Protein AF-K1U5C6-F1 (afdb_monomer_lite)

Sequence (201 aa):
TALATSLEIGANHPQITYYFLVAMAALWISEGIFALRGKRMRDFALRTAALAGAGILAVGSNFAPLWYTAQHTKETIRGGSELAATASPSESARGGLDLDYATAWSYGRTETFNLLIPDFMGRQSATTFPADGETAAVLNDYGLRGAAQQLPTYWGTQPYTGGPTYLGAAAIFLAVLGLILLPGRSKWWIAAVCVLMILLS

Secondary structure (DSSP, 8-state):
-HHHHHHHHHTT-HHHHHHHHHHHHHHHHHHHHHHHHTT-HHHHHHHHHHHHHHHHHHHHHTHHHHHHHHHHHTTSTTTT-TTGGGS-TT-TTSSSS-HHHHTTTSPPTTGGGGGTSTTTT-S-TT-B--TTSHHHHHHHHTT-TTGGGGSBS--SSSS--SS-----HHHHHHHHHHHHHS-HHHHHHHHHHHHHHHHH-

Radius of gyration: 23.18 Å; chains: 1; bounding box: 48×48×67 Å

Organism: NCBI:txid408170

pLDDT: mean 81.21, std 11.72, range [40.97, 92.88]

Foldseek 3Di:
DLVVLLVVVVVVDVVVVVLVVVLVVLVLVLVVVVCVVVVVVVVSVVVVVVVVVSNVNSCVSVVVVVVVCVVCCCCDLQVQHPVVQPPDPPDPDDGGHDPCRVCLAPFDPQLLCCQADFQSQHFWQQDFADQPDPVNVVCVVVVNRPVRNVGGRGRTRHPTGNTRDHNYNVNVVVLVVCLVPDPPSPNPSSVVSVVVVSVRD

Structure (mmCIF, N/CA/C/O backbone):
data_AF-K1U5C6-F1
#
_entry.id   AF-K1U5C6-F1
#
loop_
_atom_site.group_PDB
_atom_site.id
_atom_site.type_symbol
_atom_site.label_atom_id
_atom_site.label_alt_id
_atom_site.label_comp_id
_atom_site.label_asym_id
_atom_site.label_entity_id
_atom_site.label_seq_id
_atom_site.pdbx_PDB_ins_code
_atom_site.Cartn_x
_atom_site.Cartn_y
_atom_site.Cartn_z
_atom_site.occupancy
_atom_site.B_iso_or_equiv
_atom_site.auth_seq_id
_atom_site.auth_comp_id
_atom_site.auth_asym_id
_atom_site.auth_atom_id
_atom_site.pdbx_PDB_model_num
ATOM 1 N N . THR A 1 1 ? -0.003 -4.309 19.144 1.00 70.00 1 THR A N 1
ATOM 2 C CA . THR A 1 1 ? -0.336 -2.989 18.572 1.00 70.00 1 THR A CA 1
ATOM 3 C C . THR A 1 1 ? 0.774 -1.986 18.801 1.00 70.00 1 THR A C 1
ATOM 5 O O . THR A 1 1 ? 1.422 -1.668 17.826 1.00 70.00 1 THR A O 1
ATOM 8 N N . ALA A 1 2 ? 1.097 -1.586 20.040 1.00 68.62 2 ALA A N 1
ATOM 9 C CA . ALA A 1 2 ? 2.119 -0.556 20.299 1.00 68.62 2 ALA A CA 1
ATOM 10 C C . ALA A 1 2 ? 3.490 -0.830 19.644 1.00 68.62 2 ALA A C 1
ATOM 12 O O . ALA A 1 2 ? 4.012 0.041 18.963 1.00 68.62 2 ALA A O 1
ATOM 13 N N . LEU A 1 3 ? 4.040 -2.046 19.775 1.00 74.12 3 LEU A N 1
ATOM 14 C CA . LEU A 1 3 ? 5.309 -2.414 19.128 1.00 74.12 3 LEU A CA 1
ATOM 15 C C . LEU A 1 3 ? 5.229 -2.338 17.594 1.00 74.12 3 LEU A C 1
ATOM 17 O O . LEU A 1 3 ? 6.089 -1.739 16.968 1.00 74.12 3 LEU A O 1
ATOM 21 N N . ALA A 1 4 ? 4.184 -2.913 16.993 1.00 81.50 4 ALA A N 1
ATOM 22 C CA . ALA A 1 4 ? 4.012 -2.917 15.539 1.00 81.50 4 ALA A CA 1
ATOM 23 C C . ALA A 1 4 ? 3.830 -1.495 14.982 1.00 81.50 4 ALA A C 1
ATOM 25 O O . ALA A 1 4 ? 4.511 -1.126 14.037 1.00 81.50 4 ALA A O 1
ATOM 26 N N . THR A 1 5 ? 2.987 -0.679 15.623 1.00 77.38 5 THR A N 1
ATOM 27 C CA . THR A 1 5 ? 2.799 0.735 15.272 1.00 77.38 5 THR A CA 1
ATOM 28 C C . THR A 1 5 ? 4.089 1.532 15.470 1.00 77.38 5 THR A C 1
ATOM 30 O O . THR A 1 5 ? 4.404 2.399 14.668 1.00 77.38 5 THR A O 1
ATOM 33 N N . SER A 1 6 ? 4.872 1.227 16.507 1.00 72.44 6 SER A N 1
ATOM 34 C CA . SER A 1 6 ? 6.160 1.882 16.751 1.00 72.44 6 SER A CA 1
ATOM 35 C C . SER A 1 6 ? 7.177 1.558 15.653 1.00 72.44 6 SER A C 1
ATOM 37 O O . SER A 1 6 ? 7.848 2.465 15.171 1.00 72.44 6 SER A O 1
ATOM 39 N N . LEU A 1 7 ? 7.245 0.299 15.209 1.00 80.94 7 LEU A N 1
ATOM 40 C CA . LEU A 1 7 ? 8.103 -0.125 14.100 1.00 80.94 7 LEU A CA 1
ATOM 41 C C . LEU A 1 7 ? 7.660 0.475 12.760 1.00 80.94 7 LEU A C 1
ATOM 43 O O . LEU A 1 7 ? 8.500 0.899 11.975 1.00 80.94 7 LEU A O 1
ATOM 47 N N . GLU A 1 8 ? 6.354 0.542 12.509 1.00 82.00 8 GLU A N 1
ATOM 48 C CA . GLU A 1 8 ? 5.794 1.148 11.298 1.00 82.00 8 GLU A CA 1
ATOM 49 C C . GLU A 1 8 ? 6.101 2.648 11.218 1.00 82.00 8 GLU A C 1
ATOM 51 O O . GLU A 1 8 ? 6.584 3.130 10.196 1.00 82.00 8 GLU A O 1
ATOM 56 N N . ILE A 1 9 ? 5.883 3.379 12.317 1.00 77.00 9 ILE A N 1
ATOM 57 C CA . ILE A 1 9 ? 6.240 4.798 12.412 1.00 77.00 9 ILE A CA 1
ATOM 58 C C . ILE A 1 9 ? 7.759 4.969 12.269 1.00 77.00 9 ILE A C 1
ATOM 60 O O . ILE A 1 9 ? 8.214 5.863 11.558 1.00 77.00 9 ILE A O 1
ATOM 64 N N . GLY A 1 10 ? 8.546 4.096 12.903 1.00 71.56 10 GLY A N 1
ATOM 65 C CA . GLY A 1 10 ? 10.007 4.110 12.831 1.00 71.56 10 GLY A CA 1
ATOM 66 C C . GLY A 1 10 ? 10.560 3.847 11.427 1.00 71.56 10 GLY A C 1
ATOM 67 O O . GLY A 1 10 ? 11.607 4.389 11.082 1.00 71.56 10 GLY A O 1
ATOM 68 N N . ALA A 1 11 ? 9.845 3.089 10.588 1.00 78.19 11 ALA A N 1
ATOM 69 C CA . ALA A 1 11 ? 10.196 2.889 9.179 1.00 78.19 11 ALA A CA 1
ATOM 70 C C . ALA A 1 11 ? 10.070 4.175 8.339 1.00 78.19 11 ALA A C 1
ATOM 72 O O . ALA A 1 11 ? 10.593 4.231 7.228 1.00 78.19 11 ALA A O 1
ATOM 73 N N . ASN A 1 12 ? 9.399 5.204 8.875 1.00 77.94 12 ASN A N 1
ATOM 74 C CA . ASN A 1 12 ? 9.319 6.560 8.339 1.00 77.94 12 ASN A CA 1
ATOM 75 C C . ASN A 1 12 ? 8.955 6.610 6.844 1.00 77.94 12 ASN A C 1
ATOM 77 O O . ASN A 1 12 ? 9.578 7.315 6.049 1.00 77.94 12 ASN A O 1
ATOM 81 N N . HIS A 1 13 ? 7.929 5.840 6.465 1.00 80.19 13 HIS A N 1
ATOM 82 C CA . HIS A 1 13 ? 7.414 5.771 5.099 1.00 80.19 13 HIS A CA 1
ATOM 83 C C . HIS A 1 13 ? 5.955 6.269 5.042 1.00 80.19 13 HIS A C 1
ATOM 85 O O . HIS A 1 13 ? 5.024 5.458 5.025 1.00 80.19 13 HIS A O 1
ATOM 91 N N . PRO A 1 14 ? 5.715 7.597 4.974 1.00 76.31 14 PRO A N 1
ATOM 92 C CA . PRO A 1 14 ? 4.387 8.192 5.168 1.00 76.31 14 PRO A CA 1
ATOM 93 C C . PRO A 1 14 ? 3.297 7.655 4.236 1.00 76.31 14 PRO A C 1
ATOM 95 O O . PRO A 1 14 ? 2.147 7.539 4.644 1.00 76.31 14 PRO A O 1
ATOM 98 N N . GLN A 1 15 ? 3.655 7.293 2.999 1.00 73.38 15 GLN A N 1
ATOM 99 C CA . GLN A 1 15 ? 2.722 6.692 2.039 1.00 73.38 15 GLN A CA 1
ATOM 100 C C . GLN A 1 15 ? 2.216 5.316 2.500 1.00 73.38 15 GLN A C 1
ATOM 102 O O . GLN A 1 15 ? 1.023 5.045 2.413 1.00 73.38 15 GLN A O 1
ATOM 107 N N . ILE A 1 16 ? 3.091 4.462 3.043 1.00 81.12 16 ILE A N 1
ATOM 108 C CA . ILE A 1 16 ? 2.698 3.128 3.526 1.00 81.12 16 ILE A CA 1
ATOM 109 C C . ILE A 1 16 ? 1.816 3.282 4.765 1.00 81.12 16 ILE A C 1
ATOM 111 O O . ILE A 1 16 ? 0.755 2.665 4.842 1.00 81.12 16 ILE A O 1
ATOM 115 N N . THR A 1 17 ? 2.202 4.171 5.685 1.00 84.44 17 THR A N 1
ATOM 116 C CA . THR A 1 17 ? 1.399 4.491 6.870 1.00 84.44 17 THR A CA 1
ATOM 117 C C . THR A 1 17 ? 0.028 5.052 6.496 1.00 84.44 17 THR A C 1
ATOM 119 O O . THR A 1 17 ? -0.974 4.679 7.098 1.00 84.44 17 THR A O 1
ATOM 122 N N . TYR A 1 18 ? -0.063 5.897 5.466 1.00 83.12 18 TYR A N 1
ATOM 123 C CA . TYR A 1 18 ? -1.342 6.398 4.962 1.00 83.12 18 TYR A CA 1
ATOM 124 C C . TYR A 1 18 ? -2.267 5.257 4.508 1.00 83.12 18 TYR A C 1
ATOM 126 O O . TYR A 1 18 ? -3.400 5.162 4.986 1.00 83.12 18 TYR A O 1
ATOM 134 N N . TYR A 1 19 ? -1.790 4.349 3.651 1.00 83.88 19 TYR A N 1
ATOM 135 C CA . TYR A 1 19 ? -2.597 3.213 3.188 1.00 83.88 19 TYR A CA 1
ATOM 136 C C . TYR A 1 19 ? -2.962 2.251 4.322 1.00 83.88 19 TYR A C 1
ATOM 138 O O . TYR A 1 19 ? -4.089 1.750 4.379 1.00 83.88 19 TYR A O 1
ATOM 146 N N . PHE A 1 20 ? -2.051 2.044 5.273 1.00 85.12 20 PHE A N 1
ATOM 147 C CA . PHE A 1 20 ? -2.333 1.272 6.476 1.00 85.12 20 PHE A CA 1
ATOM 148 C C . PHE A 1 20 ? -3.460 1.900 7.308 1.00 85.12 20 PHE A C 1
ATOM 150 O O . PHE A 1 20 ? -4.392 1.196 7.700 1.00 85.12 20 PHE A O 1
ATOM 157 N N . LEU A 1 21 ? -3.449 3.222 7.511 1.00 86.81 21 LEU A N 1
ATOM 158 C CA . LEU A 1 21 ? -4.519 3.936 8.214 1.00 86.81 21 LEU A CA 1
ATOM 159 C C . LEU A 1 21 ? -5.863 3.841 7.482 1.00 86.81 21 LEU A C 1
ATOM 161 O O . LEU A 1 21 ? -6.895 3.676 8.133 1.00 86.81 21 LEU A O 1
ATOM 165 N N . VAL A 1 22 ? -5.872 3.882 6.147 1.00 86.94 22 VAL A N 1
ATOM 166 C CA . VAL A 1 22 ? -7.089 3.660 5.346 1.00 86.94 22 VAL A CA 1
ATOM 167 C C . VAL A 1 22 ? -7.631 2.240 5.562 1.00 86.94 22 VAL A C 1
ATOM 169 O O . VAL A 1 22 ? -8.827 2.064 5.814 1.00 86.94 22 VAL A O 1
ATOM 172 N N . ALA A 1 23 ? -6.767 1.220 5.545 1.00 86.31 23 ALA A N 1
ATOM 173 C CA . ALA A 1 23 ? -7.163 -0.159 5.838 1.00 86.31 23 ALA A CA 1
ATOM 174 C C . ALA A 1 23 ? -7.678 -0.320 7.284 1.00 86.31 23 ALA A C 1
ATOM 176 O O . ALA A 1 23 ? -8.707 -0.962 7.517 1.00 86.31 23 ALA A O 1
ATOM 177 N N . MET A 1 24 ? -7.012 0.309 8.257 1.00 87.56 24 MET A N 1
ATOM 178 C CA . MET A 1 24 ? -7.456 0.350 9.652 1.00 87.56 24 MET A CA 1
ATOM 179 C C . MET A 1 24 ? -8.815 1.031 9.805 1.00 87.56 24 MET A C 1
ATOM 181 O O . MET A 1 24 ? -9.650 0.547 10.568 1.00 87.56 24 MET A O 1
ATOM 185 N N . ALA A 1 25 ? -9.059 2.131 9.089 1.00 89.06 25 ALA A N 1
ATOM 186 C CA . ALA A 1 25 ? -10.328 2.846 9.125 1.00 89.06 25 ALA A CA 1
ATOM 187 C C . ALA A 1 25 ? -11.471 1.963 8.614 1.00 89.06 25 ALA A C 1
ATOM 189 O O . ALA A 1 25 ? -12.520 1.887 9.251 1.00 89.06 25 ALA A O 1
ATOM 190 N N . ALA A 1 26 ? -11.258 1.227 7.522 1.00 87.69 26 ALA A N 1
ATOM 191 C CA . ALA A 1 26 ? -12.247 0.283 7.013 1.00 87.69 26 ALA A CA 1
ATOM 192 C C . ALA A 1 26 ? -12.550 -0.851 8.012 1.00 87.69 26 ALA A C 1
ATOM 194 O O . ALA A 1 26 ? -13.718 -1.197 8.218 1.00 87.69 26 ALA A O 1
ATOM 195 N N . LEU A 1 27 ? -11.526 -1.385 8.689 1.00 87.75 27 LEU A N 1
ATOM 196 C CA . LEU A 1 27 ? -11.704 -2.356 9.774 1.00 87.75 27 LEU A CA 1
ATOM 197 C C . LEU A 1 27 ? -12.488 -1.750 10.945 1.00 87.75 27 LEU A C 1
ATOM 199 O O . LEU A 1 27 ? -13.423 -2.372 11.450 1.00 87.75 27 LEU A O 1
ATOM 203 N N . TRP A 1 28 ? -12.142 -0.531 11.362 1.00 90.62 28 TRP A N 1
ATOM 204 C CA . TRP A 1 28 ? -12.801 0.168 12.463 1.00 90.62 28 TRP A CA 1
ATOM 205 C C . TRP A 1 28 ? -14.276 0.455 12.160 1.00 90.62 28 TRP A C 1
ATOM 207 O O . TRP A 1 28 ? -15.133 0.181 13.000 1.00 90.62 28 TRP A O 1
ATOM 217 N N . ILE A 1 29 ? -14.590 0.918 10.945 1.00 90.88 29 ILE A N 1
ATOM 218 C CA . ILE A 1 29 ? -15.966 1.117 10.467 1.00 90.88 29 ILE A CA 1
ATOM 219 C C . ILE A 1 29 ? -16.723 -0.213 10.473 1.00 90.88 29 ILE A C 1
ATOM 221 O O . ILE A 1 29 ? -17.846 -0.276 10.974 1.00 90.88 29 ILE A O 1
ATOM 225 N N . SER A 1 30 ? -16.112 -1.286 9.959 1.00 88.56 30 SER A N 1
ATOM 226 C CA . SER A 1 30 ? -16.722 -2.618 9.950 1.00 88.56 30 SER A CA 1
ATOM 227 C C . SER A 1 30 ? -17.086 -3.077 11.365 1.00 88.56 30 SER A C 1
ATOM 229 O O . SER A 1 30 ? -18.251 -3.376 11.644 1.00 88.56 30 SER A O 1
ATOM 231 N N . GLU A 1 31 ? -16.124 -3.056 12.292 1.00 88.81 31 GLU A N 1
ATOM 232 C CA . GLU A 1 31 ? -16.353 -3.423 13.694 1.00 88.81 31 GLU A CA 1
ATOM 233 C C . GLU A 1 31 ? -17.373 -2.501 14.375 1.00 88.81 31 GLU A C 1
ATOM 235 O O . GLU A 1 31 ? -18.198 -2.984 15.151 1.00 88.81 31 GLU A O 1
ATOM 240 N N . GLY A 1 32 ? -17.389 -1.208 14.040 1.00 89.69 32 GLY A N 1
ATOM 241 C CA . GLY A 1 32 ? -18.375 -0.245 14.529 1.00 89.69 32 GLY A CA 1
ATOM 242 C C . GLY A 1 32 ? -19.800 -0.594 14.097 1.00 89.69 32 GLY A C 1
ATOM 243 O O . GLY A 1 32 ? -20.701 -0.674 14.935 1.00 89.69 32 GLY A O 1
ATOM 244 N N . ILE A 1 33 ? -20.012 -0.901 12.812 1.00 88.50 33 ILE A N 1
ATOM 245 C CA . ILE A 1 33 ? -21.315 -1.343 12.286 1.00 88.50 33 ILE A CA 1
ATOM 246 C C . ILE A 1 33 ? -21.783 -2.614 13.013 1.00 88.50 33 ILE A C 1
ATOM 248 O O . ILE A 1 33 ? -22.956 -2.729 13.388 1.00 88.50 33 ILE A O 1
ATOM 252 N N . PHE A 1 34 ? -20.882 -3.569 13.261 1.00 86.94 34 PHE A N 1
ATOM 253 C CA . PHE A 1 34 ? -21.223 -4.800 13.979 1.00 86.94 34 PHE A CA 1
ATOM 254 C C . PHE A 1 34 ? -21.474 -4.583 15.473 1.00 86.94 34 PHE A C 1
ATOM 256 O O . PHE A 1 34 ? -22.365 -5.223 16.037 1.00 86.94 34 PHE A O 1
ATOM 263 N N . ALA A 1 35 ? -20.730 -3.692 16.125 1.00 90.12 35 ALA A N 1
ATOM 264 C CA . ALA A 1 35 ? -20.939 -3.339 17.524 1.00 90.12 35 ALA A CA 1
ATOM 265 C C . ALA A 1 35 ? -22.298 -2.660 17.734 1.00 90.12 35 ALA A C 1
ATOM 267 O O . ALA A 1 35 ? -22.999 -2.999 18.693 1.00 90.12 35 ALA A O 1
ATOM 268 N N . LEU A 1 36 ? -22.699 -1.788 16.801 1.00 90.12 36 LEU A N 1
ATOM 269 C CA . LEU A 1 36 ? -24.013 -1.145 16.784 1.00 90.12 36 LEU A CA 1
ATOM 270 C C . LEU A 1 36 ? -25.132 -2.180 16.638 1.00 90.12 36 LEU A C 1
ATOM 272 O O . LEU A 1 36 ? -26.033 -2.237 17.475 1.00 90.12 36 LEU A O 1
ATOM 276 N N . ARG A 1 37 ? -25.048 -3.059 15.630 1.00 88.38 37 ARG A N 1
ATOM 277 C CA . ARG A 1 37 ? -26.060 -4.110 15.399 1.00 88.38 37 ARG A CA 1
ATOM 278 C C . ARG A 1 37 ? -26.144 -5.116 16.548 1.00 88.38 37 ARG A C 1
ATOM 280 O O . ARG A 1 37 ? -27.230 -5.572 16.887 1.00 88.38 37 ARG A O 1
ATOM 287 N N . GLY A 1 38 ? -25.007 -5.452 17.152 1.00 89.06 38 GLY A N 1
ATOM 288 C CA . GLY A 1 38 ? -24.917 -6.403 18.259 1.00 89.06 38 GLY A CA 1
ATOM 289 C C . GLY A 1 38 ? -25.141 -5.801 19.646 1.00 89.06 38 GLY A C 1
ATOM 290 O O . GLY A 1 38 ? -25.002 -6.529 20.622 1.00 89.06 38 GLY A O 1
ATOM 291 N N . LYS A 1 39 ? -25.432 -4.496 19.758 1.00 88.69 39 LYS A N 1
ATOM 292 C CA . LYS A 1 39 ? -25.565 -3.766 21.036 1.00 88.69 39 LYS A CA 1
ATOM 293 C C . LYS A 1 39 ? -24.342 -3.896 21.966 1.00 88.69 39 LYS A C 1
ATOM 295 O O . LYS A 1 39 ? -24.467 -3.797 23.182 1.00 88.69 39 LYS A O 1
ATOM 300 N N . ARG A 1 40 ? -23.138 -4.073 21.407 1.00 90.62 40 ARG A N 1
ATOM 301 C CA . ARG A 1 40 ? -21.862 -4.221 22.146 1.00 90.62 40 ARG A CA 1
ATOM 302 C C . ARG A 1 40 ? -21.013 -2.945 22.119 1.00 90.62 40 ARG A C 1
ATOM 304 O O . ARG A 1 40 ? -19.787 -2.998 22.056 1.00 90.62 40 ARG A O 1
ATOM 311 N N . MET A 1 41 ? -21.660 -1.779 22.162 1.00 90.50 41 MET A N 1
ATOM 312 C CA . MET A 1 41 ? -20.982 -0.483 22.014 1.00 90.50 41 MET A CA 1
ATOM 313 C C . MET A 1 41 ? -19.983 -0.181 23.129 1.00 90.50 41 MET A C 1
ATOM 315 O O . MET A 1 41 ? -18.951 0.434 22.869 1.00 90.50 41 MET A O 1
ATOM 319 N N . ARG A 1 42 ? -20.245 -0.658 24.350 1.00 88.75 42 ARG A N 1
ATOM 320 C CA . ARG A 1 42 ? -19.316 -0.501 25.474 1.00 88.75 42 ARG A CA 1
ATOM 321 C C . ARG A 1 42 ? -17.998 -1.234 25.223 1.00 88.75 42 ARG A C 1
ATOM 323 O O . ARG A 1 42 ? -16.937 -0.636 25.363 1.00 88.75 42 ARG A O 1
ATOM 330 N N . ASP A 1 43 ? -18.064 -2.494 24.800 1.00 89.50 43 ASP A N 1
ATOM 331 C CA . ASP A 1 43 ? -16.870 -3.289 24.492 1.00 89.50 43 ASP A CA 1
ATOM 332 C C . ASP A 1 43 ? -16.088 -2.693 23.320 1.00 89.50 43 ASP A C 1
ATOM 334 O O . ASP A 1 43 ? -14.860 -2.646 23.350 1.00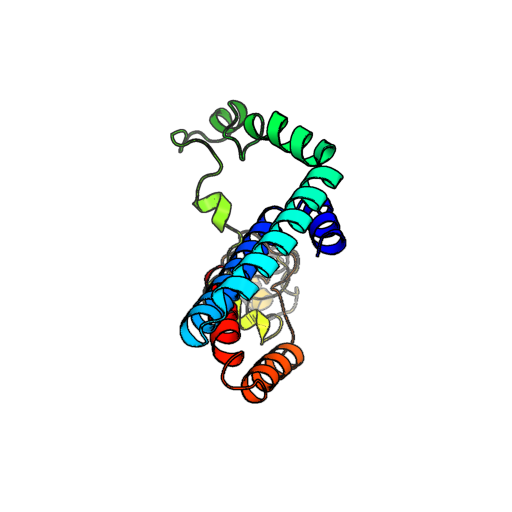 89.50 43 ASP A O 1
ATOM 338 N N . PHE A 1 44 ? -16.793 -2.206 22.296 1.00 92.06 44 PHE A N 1
ATOM 339 C CA . PHE A 1 44 ? -16.176 -1.526 21.159 1.00 92.06 44 PHE A CA 1
ATOM 340 C C . PHE A 1 44 ? -15.449 -0.242 21.576 1.00 92.06 44 PHE A C 1
ATOM 342 O O . PHE A 1 44 ? -14.302 -0.036 21.177 1.00 92.06 44 PHE A O 1
ATOM 349 N N . ALA A 1 45 ? -16.072 0.586 22.419 1.00 92.25 45 ALA A N 1
ATOM 350 C CA . ALA A 1 45 ? -15.463 1.810 22.928 1.00 92.25 45 ALA A CA 1
ATOM 351 C C . ALA A 1 45 ? -14.213 1.516 23.771 1.00 92.25 45 ALA A C 1
ATOM 353 O O . ALA A 1 45 ? -13.174 2.132 23.550 1.00 92.25 45 ALA A O 1
ATOM 354 N N . LEU A 1 46 ? -14.274 0.529 24.674 1.00 92.44 46 LEU A N 1
ATOM 355 C CA . LEU A 1 46 ? -13.129 0.133 25.502 1.00 92.44 46 LEU A CA 1
ATOM 356 C C . LEU A 1 46 ? -11.959 -0.392 24.658 1.00 92.44 46 LEU A C 1
ATOM 358 O O . LEU A 1 46 ? -10.815 0.001 24.877 1.00 92.44 46 LEU A O 1
ATOM 362 N N . ARG A 1 47 ? -12.235 -1.243 23.661 1.00 91.25 47 ARG A N 1
ATOM 363 C CA . ARG A 1 47 ? -11.205 -1.762 22.744 1.00 91.25 47 ARG A CA 1
ATOM 364 C C . ARG A 1 47 ? -10.599 -0.655 21.887 1.00 91.25 47 ARG A C 1
ATOM 366 O O . ARG A 1 47 ? -9.383 -0.609 21.736 1.00 91.25 47 ARG A O 1
ATOM 373 N N . THR A 1 48 ? -11.431 0.247 21.366 1.00 92.88 48 THR A N 1
ATOM 374 C CA . THR A 1 48 ? -10.973 1.407 20.588 1.00 92.88 48 THR A CA 1
ATOM 375 C C . THR A 1 48 ? -10.091 2.314 21.443 1.00 92.88 48 THR A C 1
ATOM 377 O O . THR A 1 48 ? -9.007 2.683 21.005 1.00 92.88 48 THR A O 1
ATOM 380 N N . ALA A 1 49 ? -10.496 2.609 22.681 1.00 92.06 49 ALA A N 1
ATOM 381 C CA . ALA A 1 49 ? -9.713 3.422 23.609 1.00 92.06 49 ALA A CA 1
ATOM 382 C C . ALA A 1 49 ? -8.366 2.768 23.960 1.00 92.06 49 ALA A C 1
ATOM 384 O O . ALA A 1 49 ? -7.338 3.441 23.952 1.00 92.06 49 ALA A O 1
ATOM 385 N N . ALA A 1 50 ? -8.344 1.453 24.201 1.00 91.75 50 ALA A N 1
ATOM 386 C CA . ALA A 1 50 ? -7.107 0.719 24.461 1.00 91.75 50 ALA A CA 1
ATOM 387 C C . ALA A 1 50 ? -6.146 0.749 23.257 1.00 91.75 50 ALA A C 1
ATOM 389 O O . ALA A 1 50 ? -4.946 0.968 23.424 1.00 91.75 50 ALA A O 1
ATOM 390 N N . LEU A 1 51 ? -6.665 0.570 22.036 1.00 90.31 51 LEU A N 1
ATOM 391 C CA . LEU A 1 51 ? -5.870 0.660 20.807 1.00 90.31 51 LEU A CA 1
ATOM 392 C C . LEU A 1 51 ? -5.367 2.086 20.552 1.00 90.31 51 LEU A C 1
ATOM 394 O O . LEU A 1 51 ? -4.204 2.254 20.192 1.00 90.31 51 LEU A O 1
ATOM 398 N N . ALA A 1 52 ? -6.200 3.101 20.789 1.00 90.12 52 ALA A N 1
ATOM 399 C CA . ALA A 1 52 ? -5.810 4.504 20.684 1.00 90.12 52 ALA A CA 1
ATOM 400 C C . ALA A 1 52 ? -4.699 4.852 21.687 1.00 90.12 52 ALA A C 1
ATOM 402 O O . ALA A 1 52 ? -3.699 5.455 21.307 1.00 90.12 52 ALA A O 1
ATOM 403 N N . GLY A 1 53 ? -4.814 4.392 22.938 1.00 90.88 53 GLY A N 1
ATOM 404 C CA . GLY A 1 53 ? -3.763 4.540 23.946 1.00 90.88 53 GLY A CA 1
ATOM 405 C C . GLY A 1 53 ? -2.447 3.883 23.520 1.00 90.88 53 GLY A C 1
ATOM 406 O O . GLY A 1 53 ? -1.388 4.498 23.617 1.00 90.88 53 GLY A O 1
ATOM 407 N N . ALA A 1 54 ? -2.504 2.668 22.964 1.00 88.12 54 ALA A N 1
ATOM 408 C CA . ALA A 1 54 ? -1.329 1.995 22.410 1.00 88.12 54 ALA A CA 1
ATOM 409 C C . ALA A 1 54 ? -0.706 2.759 21.225 1.00 88.12 54 ALA A C 1
ATOM 411 O O . ALA A 1 54 ? 0.518 2.794 21.102 1.00 88.12 54 ALA A O 1
ATOM 412 N N . GLY A 1 55 ? -1.531 3.379 20.376 1.00 85.88 55 GLY A N 1
ATOM 413 C CA . GLY A 1 55 ? -1.081 4.236 19.278 1.00 85.88 55 GLY A CA 1
ATOM 414 C C . GLY A 1 55 ? -0.371 5.497 19.772 1.00 85.88 55 GLY A C 1
ATOM 415 O O . GLY A 1 55 ? 0.710 5.813 19.288 1.00 85.88 55 GLY A O 1
ATOM 416 N N . ILE A 1 56 ? -0.911 6.166 20.795 1.00 87.88 56 ILE A N 1
ATOM 417 C CA . ILE A 1 56 ? -0.278 7.343 21.415 1.00 87.88 56 ILE A CA 1
ATOM 418 C C . ILE A 1 56 ? 1.092 6.981 21.997 1.00 87.88 56 ILE A C 1
ATOM 420 O O . ILE A 1 56 ? 2.064 7.699 21.770 1.00 87.88 56 ILE A O 1
ATOM 424 N N . LEU A 1 57 ? 1.200 5.847 22.696 1.00 86.75 57 LEU A N 1
ATOM 425 C CA . LEU A 1 57 ? 2.484 5.369 23.219 1.00 86.75 57 LEU A CA 1
ATOM 426 C C . LEU A 1 57 ? 3.495 5.077 22.098 1.00 86.75 57 LEU A C 1
ATOM 428 O O . LEU A 1 57 ? 4.675 5.382 22.250 1.00 86.75 57 LEU A O 1
ATOM 432 N N . ALA A 1 58 ? 3.042 4.534 20.965 1.00 83.81 58 ALA A N 1
ATOM 433 C CA . ALA A 1 58 ? 3.892 4.265 19.804 1.00 83.81 58 ALA A CA 1
ATOM 434 C C . ALA A 1 58 ? 4.372 5.544 19.092 1.00 83.81 58 ALA A C 1
ATOM 436 O O . ALA A 1 58 ? 5.523 5.616 18.658 1.00 83.81 58 ALA A O 1
ATOM 437 N N . VAL A 1 59 ? 3.516 6.567 19.001 1.00 82.75 59 VAL A N 1
ATOM 438 C CA . VAL A 1 59 ? 3.905 7.906 18.528 1.00 82.75 59 VAL A CA 1
ATOM 439 C C . VAL A 1 59 ? 4.924 8.518 19.488 1.00 82.75 59 VAL A C 1
ATOM 441 O O . VAL A 1 59 ? 5.953 9.026 19.051 1.00 82.75 59 VAL A O 1
ATOM 444 N N . GLY A 1 60 ? 4.685 8.402 20.798 1.00 84.62 60 GLY A N 1
ATOM 445 C CA . GLY A 1 60 ? 5.597 8.877 21.838 1.00 84.62 60 GLY A CA 1
ATOM 446 C C . GLY A 1 60 ? 6.979 8.222 21.773 1.00 84.62 60 GLY A C 1
ATOM 447 O O . GLY A 1 60 ? 7.986 8.920 21.861 1.00 84.62 60 GLY A O 1
ATOM 448 N N . SER A 1 61 ? 7.061 6.907 21.533 1.00 85.31 61 SER A N 1
ATOM 449 C CA . SER A 1 61 ? 8.357 6.223 21.384 1.00 85.31 61 SER A CA 1
ATOM 450 C C . SER A 1 61 ? 9.148 6.685 20.156 1.00 85.31 61 SER A C 1
ATOM 452 O O . SER A 1 61 ? 10.361 6.523 20.119 1.00 85.31 61 SER A O 1
ATOM 454 N N . ASN A 1 62 ? 8.469 7.256 19.157 1.00 84.06 62 ASN A N 1
ATOM 455 C CA . ASN A 1 62 ? 9.060 7.788 17.928 1.00 84.06 62 ASN A CA 1
ATOM 456 C C . ASN A 1 62 ? 9.038 9.323 17.893 1.00 84.06 62 ASN A C 1
ATOM 458 O O . ASN A 1 62 ? 9.125 9.927 16.825 1.00 84.06 62 ASN A O 1
ATOM 462 N N . PHE A 1 63 ? 8.928 9.978 19.052 1.00 85.25 63 PHE A N 1
ATOM 463 C CA . PHE A 1 63 ? 8.768 11.427 19.110 1.00 85.25 63 PHE A CA 1
ATOM 464 C C . PHE A 1 63 ? 9.937 12.178 18.464 1.00 85.25 63 PHE A C 1
ATOM 466 O O . PHE A 1 63 ? 9.707 13.082 17.672 1.00 85.25 63 PHE A O 1
ATOM 473 N N . ALA A 1 64 ? 11.185 11.792 18.750 1.00 81.69 64 ALA A N 1
ATOM 474 C CA . ALA A 1 64 ? 12.369 12.470 18.218 1.00 81.69 64 ALA A CA 1
ATOM 475 C C . ALA A 1 64 ? 12.419 12.521 16.670 1.00 81.69 64 ALA A C 1
ATOM 477 O O . ALA A 1 64 ? 12.528 13.626 16.131 1.00 81.69 64 ALA A O 1
ATOM 478 N N . PRO A 1 65 ? 12.296 11.398 15.928 1.00 82.06 65 PRO A N 1
ATOM 479 C CA . PRO A 1 65 ? 12.287 11.440 14.464 1.00 82.06 65 PRO A CA 1
ATOM 480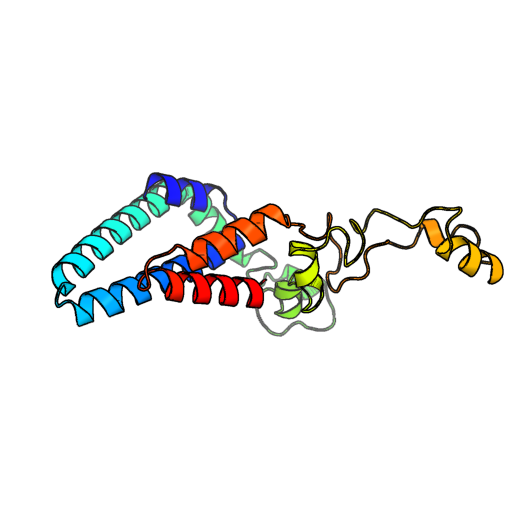 C C . PRO A 1 65 ? 11.044 12.134 13.889 1.00 82.06 65 PRO A C 1
ATOM 482 O O . PRO A 1 65 ? 11.154 12.852 12.891 1.00 82.06 65 PRO A O 1
ATOM 485 N N . LEU A 1 66 ? 9.873 11.983 14.521 1.00 82.62 66 LEU A N 1
ATOM 486 C CA . LEU A 1 66 ? 8.645 12.658 14.087 1.00 82.62 66 LEU A CA 1
ATOM 487 C C . LEU A 1 66 ? 8.727 14.175 14.265 1.00 82.62 66 LEU A C 1
ATOM 489 O O . LEU A 1 66 ? 8.361 14.923 13.363 1.00 82.62 66 LEU A O 1
ATOM 493 N N . TRP A 1 67 ? 9.244 14.630 15.404 1.00 83.38 67 TRP A N 1
ATOM 494 C CA . TRP A 1 67 ? 9.448 16.043 15.702 1.00 83.38 67 TRP A CA 1
ATOM 495 C C . TRP A 1 67 ? 10.457 16.672 14.743 1.00 83.38 67 TRP A C 1
ATOM 497 O O . TRP A 1 67 ? 10.193 17.727 14.168 1.00 83.38 67 TRP A O 1
ATOM 507 N N . TYR A 1 68 ? 11.581 15.989 14.505 1.00 83.69 68 TYR A N 1
ATOM 508 C CA . TYR A 1 68 ? 12.567 16.418 13.518 1.00 83.69 68 TYR A CA 1
ATOM 509 C C . TYR A 1 68 ? 11.937 16.557 12.127 1.00 83.69 68 TYR A C 1
ATOM 511 O O . TYR A 1 68 ? 12.082 17.596 11.484 1.00 83.69 68 TYR A O 1
ATOM 519 N N . THR A 1 69 ? 11.174 15.553 11.690 1.00 81.75 69 THR A N 1
ATOM 520 C CA . THR A 1 69 ? 10.480 15.586 10.396 1.00 81.75 69 THR A CA 1
ATOM 521 C C . THR A 1 69 ? 9.477 16.739 10.336 1.00 81.75 69 THR A C 1
ATOM 523 O O . THR A 1 69 ? 9.485 17.497 9.369 1.00 81.75 69 THR A O 1
ATOM 526 N N . ALA A 1 70 ? 8.656 16.939 11.370 1.00 82.44 70 ALA A N 1
ATOM 527 C CA . ALA A 1 70 ? 7.658 18.009 11.415 1.00 82.44 70 ALA A CA 1
ATOM 528 C C . ALA A 1 70 ? 8.292 19.408 11.333 1.00 82.44 70 ALA A C 1
ATOM 530 O O . ALA A 1 70 ? 7.782 20.272 10.619 1.00 82.44 70 ALA A O 1
ATOM 531 N N . GLN A 1 71 ? 9.427 19.613 12.008 1.00 82.31 71 GLN A N 1
ATOM 532 C CA . GLN A 1 71 ? 10.140 20.889 12.000 1.00 82.31 71 GLN A CA 1
ATOM 533 C C . GLN A 1 71 ? 10.726 21.215 10.620 1.00 82.31 71 GLN A C 1
ATOM 535 O O . GLN A 1 71 ? 10.681 22.365 10.195 1.00 82.31 71 GLN A O 1
ATOM 540 N N . HIS A 1 72 ? 11.237 20.206 9.910 1.00 79.69 72 HIS A N 1
ATOM 541 C CA . HIS A 1 72 ? 11.924 20.396 8.630 1.00 79.69 72 HIS A CA 1
ATOM 542 C C . HIS A 1 72 ? 11.018 20.180 7.414 1.00 79.69 72 HIS A C 1
ATOM 544 O O . HIS A 1 72 ? 11.418 20.513 6.306 1.00 79.69 72 HIS A O 1
ATOM 550 N N . THR A 1 73 ? 9.788 19.676 7.588 1.00 75.25 73 THR A N 1
ATOM 551 C CA . THR A 1 73 ? 8.844 19.437 6.478 1.00 75.25 73 THR A CA 1
ATOM 552 C C . THR A 1 73 ? 8.619 20.704 5.656 1.00 75.25 73 THR A C 1
ATOM 554 O O . THR A 1 73 ? 8.600 20.623 4.429 1.00 75.25 73 THR A O 1
ATOM 557 N N . LYS A 1 74 ? 8.520 21.868 6.313 1.00 69.00 74 LYS A N 1
ATOM 558 C CA . LYS A 1 74 ? 8.316 23.181 5.673 1.00 69.00 74 LYS A CA 1
ATOM 559 C C . LYS A 1 74 ? 9.449 23.577 4.723 1.00 69.00 74 LYS A C 1
ATOM 561 O O . LYS A 1 74 ? 9.196 24.231 3.724 1.00 69.00 74 LYS A O 1
ATOM 566 N N . GLU A 1 75 ? 10.662 23.105 4.992 1.00 72.88 75 GLU A N 1
ATOM 567 C CA . GLU A 1 75 ? 11.854 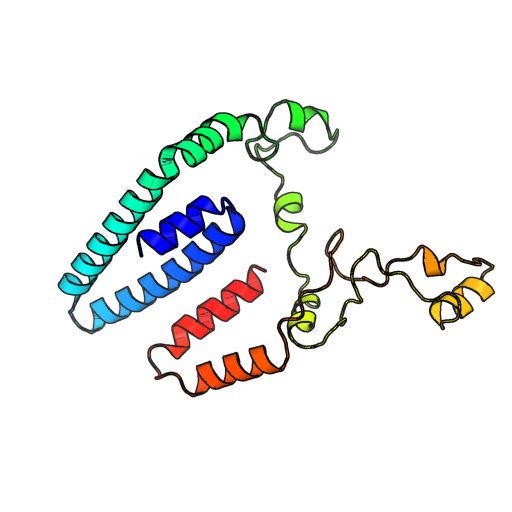23.369 4.178 1.00 72.88 75 GLU A CA 1
ATOM 568 C C . GLU A 1 75 ? 11.995 22.391 2.997 1.00 72.88 75 GLU A C 1
ATOM 570 O O . GLU A 1 75 ? 12.884 22.529 2.156 1.00 72.88 75 GLU A O 1
ATOM 575 N N . THR A 1 76 ? 11.104 21.402 2.885 1.00 69.94 76 THR A N 1
ATOM 576 C CA . THR A 1 76 ? 11.126 20.420 1.794 1.00 69.94 76 THR A CA 1
ATOM 577 C C . THR A 1 76 ? 10.192 20.794 0.646 1.00 69.94 76 THR A C 1
ATOM 579 O O . THR A 1 76 ? 9.201 21.504 0.821 1.00 69.94 76 THR A O 1
ATOM 582 N N . ILE A 1 77 ? 10.424 20.171 -0.513 1.00 64.88 77 ILE A N 1
ATOM 583 C CA . ILE A 1 77 ? 9.503 20.193 -1.661 1.00 64.88 77 ILE A CA 1
ATOM 584 C C . ILE A 1 77 ? 8.075 19.737 -1.297 1.00 64.88 77 ILE A C 1
ATOM 586 O O . ILE A 1 77 ? 7.122 20.116 -1.964 1.00 64.88 77 ILE A O 1
ATOM 590 N N . ARG A 1 78 ? 7.905 18.957 -0.215 1.00 67.25 78 ARG A N 1
ATOM 591 C CA . ARG A 1 78 ? 6.597 18.489 0.279 1.00 67.25 78 ARG A CA 1
ATOM 592 C C . ARG A 1 78 ? 5.863 19.518 1.130 1.00 67.25 78 ARG A C 1
ATOM 594 O O . ARG A 1 78 ? 4.638 19.515 1.136 1.00 67.25 78 ARG A O 1
ATOM 601 N N . GLY A 1 79 ? 6.593 20.371 1.846 1.00 58.53 79 GLY A N 1
ATOM 602 C CA . GLY A 1 79 ? 6.031 21.461 2.649 1.00 58.53 79 GLY A CA 1
ATOM 603 C C . GLY A 1 79 ? 5.885 22.778 1.892 1.00 58.53 79 GLY A C 1
ATOM 604 O O . GLY A 1 79 ? 5.362 23.727 2.467 1.00 58.53 79 GLY A O 1
ATOM 605 N N . GLY A 1 80 ? 6.314 22.820 0.625 1.00 57.34 80 GLY A N 1
ATOM 606 C CA . GLY A 1 80 ? 6.236 24.008 -0.221 1.00 57.34 80 GLY A CA 1
ATOM 607 C C . GLY A 1 80 ? 7.328 25.032 0.077 1.00 57.34 80 GLY A C 1
ATOM 608 O O . GLY A 1 80 ? 7.017 26.215 0.175 1.00 57.34 80 GLY A O 1
ATOM 609 N N . SER A 1 81 ? 8.581 24.592 0.250 1.00 59.91 81 SER A N 1
ATOM 610 C CA . SER A 1 81 ? 9.690 25.515 0.510 1.00 59.91 81 SER A CA 1
ATOM 611 C C . SER A 1 81 ? 9.951 26.477 -0.649 1.00 59.91 81 SER A C 1
ATOM 613 O O . SER A 1 81 ? 9.735 26.159 -1.821 1.00 59.91 81 SER A O 1
ATOM 615 N N . GLU A 1 82 ? 10.490 27.648 -0.313 1.00 56.12 82 GLU A N 1
ATOM 616 C CA . GLU A 1 82 ? 10.846 28.726 -1.249 1.00 56.12 82 GLU A CA 1
ATOM 617 C C . GLU A 1 82 ? 11.760 28.244 -2.404 1.00 56.12 82 GLU A C 1
ATOM 619 O O . GLU A 1 82 ? 11.735 28.776 -3.514 1.00 56.12 82 GLU A O 1
ATOM 624 N N . LEU A 1 83 ? 12.567 27.206 -2.150 1.00 52.12 83 LEU A N 1
ATOM 625 C CA . LEU A 1 83 ? 13.480 26.588 -3.119 1.00 52.12 83 LEU A CA 1
ATOM 626 C C . LEU A 1 83 ? 12.746 25.766 -4.191 1.00 52.12 83 LEU A C 1
ATOM 628 O O . LEU A 1 83 ? 13.227 25.668 -5.317 1.00 52.12 83 LEU A O 1
ATOM 632 N N . ALA A 1 84 ? 11.570 25.209 -3.886 1.00 52.78 84 ALA A N 1
ATOM 633 C CA . ALA A 1 84 ? 10.744 24.522 -4.880 1.00 52.78 84 ALA A CA 1
ATOM 634 C C . ALA A 1 84 ? 10.119 25.513 -5.881 1.00 52.78 84 ALA A C 1
ATOM 636 O O . ALA A 1 84 ? 9.955 25.183 -7.053 1.00 52.78 84 ALA A O 1
ATOM 637 N N . ALA A 1 85 ? 9.852 26.752 -5.450 1.00 50.34 85 ALA A N 1
ATOM 638 C CA . ALA A 1 85 ? 9.260 27.802 -6.282 1.00 50.34 85 ALA A CA 1
ATOM 639 C C . ALA A 1 85 ? 10.207 28.359 -7.365 1.00 50.34 85 ALA A C 1
ATOM 641 O O . ALA A 1 85 ? 9.744 29.012 -8.300 1.00 50.34 85 ALA A O 1
ATOM 642 N N . THR A 1 86 ? 11.519 28.112 -7.258 1.00 50.69 86 THR A N 1
ATOM 643 C CA . THR A 1 86 ? 12.535 28.590 -8.218 1.00 50.69 86 THR A CA 1
ATOM 644 C C . THR A 1 86 ? 13.000 27.524 -9.217 1.00 50.69 86 THR A C 1
ATOM 646 O O . THR A 1 86 ? 13.649 27.866 -10.204 1.00 50.69 86 THR A O 1
ATOM 649 N N . ALA A 1 87 ? 12.647 26.248 -9.017 1.00 53.28 87 ALA A N 1
ATOM 650 C CA . ALA A 1 87 ? 13.122 25.129 -9.839 1.00 53.28 87 ALA A CA 1
ATOM 651 C C . ALA A 1 87 ? 12.247 24.809 -11.072 1.00 53.28 87 ALA A C 1
ATOM 653 O O . ALA A 1 87 ? 12.635 23.982 -11.895 1.00 53.28 87 ALA A O 1
ATOM 654 N N . SER A 1 88 ? 11.070 25.422 -11.235 1.00 44.50 88 SER A N 1
ATOM 655 C CA . SER A 1 88 ? 10.183 25.182 -12.388 1.00 44.50 88 SER A CA 1
ATOM 656 C C . SER A 1 88 ? 9.418 26.460 -12.770 1.00 44.50 88 SER A C 1
ATOM 658 O O . SER A 1 88 ? 8.617 26.933 -11.969 1.00 44.50 88 SER A O 1
ATOM 660 N N . PRO A 1 89 ? 9.636 27.051 -13.966 1.00 44.78 89 PRO A N 1
ATOM 661 C CA . PRO A 1 89 ? 9.064 28.355 -14.325 1.00 44.78 89 PRO A CA 1
ATOM 662 C C . PRO A 1 89 ? 7.554 28.376 -14.620 1.00 44.78 89 PRO A C 1
ATOM 664 O O . PRO A 1 89 ? 7.053 29.430 -15.005 1.00 44.78 89 PRO A O 1
ATOM 667 N N . SER A 1 90 ? 6.828 27.256 -14.510 1.00 44.16 90 SER A N 1
ATOM 668 C CA . SER A 1 90 ? 5.460 27.153 -15.044 1.00 44.16 90 SER A CA 1
ATOM 669 C C . SER A 1 90 ? 4.319 26.995 -14.034 1.00 44.16 90 SER A C 1
ATOM 671 O O . SER A 1 90 ? 3.191 27.254 -14.435 1.00 44.16 90 SER A O 1
ATOM 673 N N . GLU A 1 91 ? 4.523 26.623 -12.763 1.00 44.50 91 GLU A N 1
ATOM 674 C CA . GLU A 1 91 ? 3.382 26.200 -11.907 1.00 44.50 91 GLU A CA 1
ATOM 675 C C . GLU A 1 91 ? 3.488 26.604 -10.425 1.00 44.50 91 GLU A C 1
ATOM 677 O O . GLU A 1 91 ? 2.987 25.944 -9.516 1.00 44.50 91 GLU A O 1
ATOM 682 N N . SER A 1 92 ? 4.103 27.751 -10.150 1.00 44.03 92 SER A N 1
ATOM 683 C CA . SER A 1 92 ? 4.177 28.315 -8.799 1.00 44.03 92 SER A CA 1
ATOM 684 C C . SER A 1 92 ? 2.846 28.964 -8.386 1.00 44.03 92 SER A C 1
ATOM 686 O O . SER A 1 92 ? 2.678 30.172 -8.549 1.00 44.03 92 SER A O 1
ATOM 688 N N . ALA A 1 93 ? 1.888 28.199 -7.839 1.00 40.97 93 ALA A N 1
ATOM 689 C CA . ALA A 1 93 ? 0.715 28.808 -7.184 1.00 40.97 93 ALA A CA 1
ATOM 690 C C . ALA A 1 93 ? 0.028 28.033 -6.040 1.00 40.97 93 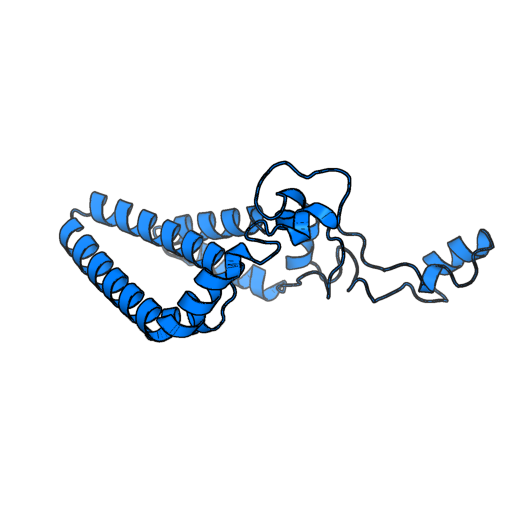ALA A C 1
ATOM 692 O O . ALA A 1 93 ? -0.888 28.595 -5.435 1.00 40.97 93 ALA A O 1
ATOM 693 N N . ARG A 1 94 ? 0.391 26.790 -5.689 1.00 43.81 94 ARG A N 1
ATOM 694 C CA . ARG A 1 94 ? -0.283 26.074 -4.582 1.00 43.81 94 ARG A CA 1
ATOM 695 C C . ARG A 1 94 ? 0.720 25.271 -3.758 1.00 43.81 94 ARG A C 1
ATOM 697 O O . ARG A 1 94 ? 1.380 24.394 -4.284 1.00 43.81 94 ARG A O 1
ATOM 704 N N . GLY A 1 95 ? 0.859 25.624 -2.480 1.00 49.56 95 GLY A N 1
ATOM 705 C CA . GLY A 1 95 ? 1.846 25.041 -1.572 1.00 49.56 95 GLY A CA 1
ATOM 706 C C . GLY A 1 95 ? 1.790 23.512 -1.494 1.00 49.56 95 GLY A C 1
ATOM 707 O O . GLY A 1 95 ? 0.713 22.929 -1.383 1.00 49.56 95 GLY A O 1
ATOM 708 N N . GLY A 1 96 ? 2.973 22.895 -1.499 1.00 55.00 96 GLY A N 1
ATOM 709 C CA . GLY A 1 96 ? 3.168 21.445 -1.466 1.00 55.00 96 GLY A CA 1
ATOM 710 C C . GLY A 1 96 ? 3.604 20.872 -2.815 1.00 55.00 96 GLY A C 1
ATOM 711 O O . GLY A 1 96 ? 3.779 21.603 -3.786 1.00 55.00 96 GLY A O 1
ATOM 712 N N . LEU A 1 97 ? 3.811 19.553 -2.857 1.00 60.50 97 LEU A N 1
ATOM 713 C CA . LEU A 1 97 ? 3.997 18.844 -4.124 1.00 60.50 97 LEU A CA 1
ATOM 714 C C . LEU A 1 97 ? 2.712 18.946 -4.945 1.00 60.50 97 LEU A C 1
ATOM 716 O O . LEU A 1 97 ? 1.629 18.704 -4.406 1.00 60.50 97 LEU A O 1
ATOM 720 N N . ASP A 1 98 ? 2.846 19.259 -6.231 1.00 68.31 98 ASP A N 1
ATOM 721 C CA . ASP A 1 98 ? 1.715 19.235 -7.149 1.00 68.31 98 ASP A CA 1
ATOM 722 C C . ASP A 1 98 ? 1.088 17.830 -7.211 1.00 68.31 98 ASP A C 1
ATOM 724 O O . ASP A 1 98 ? 1.776 16.817 -7.021 1.00 68.31 98 ASP A O 1
ATOM 728 N N . LEU A 1 99 ? -0.230 17.768 -7.427 1.00 66.31 99 LEU A N 1
ATOM 729 C CA . LEU A 1 99 ? -0.989 16.513 -7.419 1.00 66.31 99 LEU A CA 1
ATOM 730 C C . LEU A 1 99 ? -0.395 15.523 -8.428 1.00 66.31 99 LEU A C 1
ATOM 732 O O . LEU A 1 99 ? -0.220 14.350 -8.098 1.00 66.31 99 LEU A O 1
ATOM 736 N N . ASP A 1 100 ? 0.002 16.027 -9.596 1.00 66.50 100 ASP A N 1
ATOM 737 C CA . ASP A 1 100 ? 0.579 15.236 -10.678 1.00 66.50 100 ASP A CA 1
ATOM 738 C C . ASP A 1 100 ? 1.915 14.608 -10.267 1.00 66.50 100 ASP A C 1
ATOM 740 O O . ASP A 1 100 ? 2.172 13.440 -10.561 1.00 66.50 100 ASP A O 1
ATOM 744 N N . TYR A 1 101 ? 2.737 15.324 -9.493 1.00 70.06 101 TYR A N 1
ATOM 745 C CA . TYR A 1 101 ? 3.964 14.766 -8.923 1.00 70.06 101 TYR A CA 1
ATOM 746 C C . TYR A 1 101 ? 3.663 13.698 -7.861 1.00 70.06 101 TYR A C 1
ATOM 748 O O . TYR A 1 101 ? 4.339 12.669 -7.800 1.00 70.06 101 TYR A O 1
ATOM 756 N N . ALA A 1 102 ? 2.653 13.916 -7.012 1.00 71.94 102 ALA A N 1
ATOM 757 C CA . ALA A 1 102 ? 2.281 12.968 -5.962 1.00 71.94 102 ALA A CA 1
ATOM 758 C C . ALA A 1 102 ? 1.727 11.647 -6.524 1.00 71.94 102 ALA A C 1
ATOM 760 O O . ALA A 1 102 ? 1.950 10.594 -5.922 1.00 71.94 102 ALA A O 1
ATOM 761 N N . THR A 1 103 ? 1.047 11.696 -7.673 1.00 77.31 103 THR A N 1
ATOM 762 C CA . THR A 1 103 ? 0.460 10.531 -8.353 1.00 77.31 103 THR A CA 1
ATOM 763 C C . THR A 1 103 ? 1.297 10.013 -9.523 1.00 77.31 103 THR A C 1
ATOM 765 O O . THR A 1 103 ? 0.869 9.097 -10.217 1.00 77.31 103 THR A O 1
ATOM 768 N N . ALA A 1 104 ? 2.498 10.553 -9.755 1.00 75.94 104 ALA A N 1
ATOM 769 C CA . ALA A 1 104 ? 3.330 10.162 -10.895 1.00 75.94 104 ALA A CA 1
ATOM 770 C C . ALA A 1 104 ? 3.717 8.669 -10.883 1.00 75.94 104 ALA A C 1
ATOM 772 O O . ALA A 1 104 ? 3.920 8.080 -11.936 1.00 75.94 104 ALA A O 1
ATOM 773 N N . TRP A 1 105 ? 3.786 8.036 -9.708 1.00 77.38 105 TRP A N 1
ATOM 774 C CA . TRP A 1 105 ? 4.074 6.599 -9.564 1.00 77.38 105 TRP A CA 1
ATOM 775 C C . TRP A 1 105 ? 2.831 5.740 -9.316 1.00 77.38 105 TRP A C 1
ATOM 777 O O . TRP A 1 105 ? 2.968 4.569 -8.962 1.00 77.38 105 TRP A O 1
ATOM 787 N N . SER A 1 106 ? 1.632 6.303 -9.480 1.00 79.62 106 SER A N 1
ATOM 788 C CA . SER A 1 106 ? 0.397 5.526 -9.407 1.00 79.62 106 SER A CA 1
ATOM 789 C C . SER A 1 106 ? 0.286 4.567 -10.587 1.00 79.62 106 SER A C 1
ATOM 791 O O . SER A 1 106 ? 0.711 4.869 -11.707 1.00 79.62 106 SER A O 1
ATOM 793 N N . TYR A 1 107 ? -0.312 3.408 -10.337 1.00 76.50 107 TYR A N 1
ATOM 794 C CA . TYR A 1 107 ? -0.509 2.394 -11.354 1.00 76.50 107 TYR A CA 1
ATOM 795 C C . TYR A 1 107 ? -1.476 2.879 -12.433 1.00 76.50 107 TYR A C 1
ATOM 797 O O . TYR A 1 107 ? -2.596 3.330 -12.176 1.00 76.50 107 TYR A O 1
ATOM 805 N N . GLY A 1 108 ? -1.077 2.695 -13.689 1.00 78.88 108 GLY A N 1
ATOM 806 C CA . GLY A 1 108 ? -2.019 2.755 -14.799 1.00 78.88 108 GLY A CA 1
ATOM 807 C C . GLY A 1 108 ? -3.083 1.659 -14.658 1.00 78.88 108 GLY A C 1
ATOM 808 O O . GLY A 1 108 ? -2.807 0.565 -14.167 1.00 78.88 108 GLY A O 1
ATOM 809 N N . ARG A 1 109 ? -4.306 1.885 -15.161 1.00 80.94 109 ARG A N 1
ATOM 810 C CA . ARG A 1 109 ? -5.398 0.880 -15.099 1.00 80.94 109 ARG A CA 1
ATOM 811 C C . ARG A 1 109 ? -4.993 -0.489 -15.655 1.00 80.94 109 ARG A C 1
ATOM 813 O O . ARG A 1 109 ? -5.475 -1.523 -15.207 1.00 80.94 109 ARG A O 1
ATOM 820 N N . THR A 1 110 ? -4.143 -0.487 -16.674 1.00 84.19 110 THR A N 1
ATOM 821 C CA . THR A 1 110 ? -3.626 -1.690 -17.326 1.00 84.19 110 THR A CA 1
ATOM 822 C C . THR A 1 110 ? -2.372 -2.235 -16.637 1.00 84.19 110 THR A C 1
ATOM 824 O O . THR A 1 110 ? -2.053 -3.408 -16.803 1.00 84.19 110 THR A O 1
ATOM 827 N N . GLU A 1 111 ? -1.679 -1.448 -15.813 1.00 83.81 111 GLU A N 1
ATOM 828 C CA . GLU A 1 111 ? -0.531 -1.922 -15.033 1.00 83.81 111 GLU A CA 1
ATOM 829 C C . GLU A 1 111 ? -0.938 -2.853 -13.898 1.00 83.81 111 GLU A C 1
ATOM 831 O O . GLU A 1 111 ? -0.129 -3.681 -13.486 1.00 83.81 111 GLU A O 1
ATOM 836 N N . THR A 1 112 ? -2.185 -2.784 -13.422 1.00 84.69 112 THR A N 1
ATOM 837 C CA . THR A 1 112 ? -2.717 -3.713 -12.415 1.00 84.69 112 THR A CA 1
ATOM 838 C C . THR A 1 112 ? -2.597 -5.176 -12.865 1.00 84.69 112 THR A C 1
ATOM 840 O O . THR A 1 112 ? -2.446 -6.069 -12.033 1.00 84.69 112 THR A O 1
ATOM 843 N N . PHE A 1 113 ? -2.588 -5.448 -14.177 1.00 86.50 113 PHE A N 1
ATOM 844 C CA . PHE A 1 113 ? -2.370 -6.798 -14.703 1.00 86.50 113 PHE A CA 1
ATOM 845 C C . PHE A 1 113 ? -0.970 -7.348 -14.407 1.00 86.50 113 PHE A C 1
ATOM 847 O O . PHE A 1 113 ? -0.830 -8.569 -14.326 1.00 86.50 113 PHE A O 1
ATOM 854 N N . ASN A 1 114 ? 0.032 -6.493 -14.151 1.00 86.88 114 ASN A N 1
ATOM 855 C CA . ASN A 1 114 ? 1.358 -6.943 -13.716 1.00 86.88 114 ASN A CA 1
ATOM 856 C C . ASN A 1 114 ? 1.304 -7.730 -12.401 1.00 86.88 114 ASN A C 1
ATOM 858 O O . ASN A 1 114 ? 2.149 -8.591 -12.183 1.00 86.88 114 ASN A O 1
ATOM 862 N N . LEU A 1 115 ? 0.289 -7.510 -11.551 1.00 85.31 115 LEU A N 1
ATOM 863 C CA . LEU A 1 115 ? 0.112 -8.284 -10.317 1.00 85.31 115 LEU A CA 1
ATOM 864 C C . LEU A 1 115 ? -0.044 -9.788 -10.606 1.00 85.31 115 LEU A C 1
ATOM 866 O O . LEU A 1 115 ? 0.392 -10.616 -9.801 1.00 85.31 115 LEU A O 1
ATOM 870 N N . LEU A 1 116 ? -0.659 -10.132 -11.744 1.00 88.56 116 LEU A N 1
ATOM 871 C CA . LEU A 1 116 ? -0.981 -11.500 -12.155 1.00 88.56 116 LEU A CA 1
ATOM 872 C C . LEU A 1 116 ? -0.053 -12.041 -13.243 1.00 88.56 116 LEU A C 1
ATOM 874 O O . LEU A 1 116 ? 0.300 -13.218 -13.203 1.00 88.56 116 LEU A O 1
ATOM 878 N N . ILE A 1 117 ? 0.298 -11.213 -14.224 1.00 87.50 117 ILE A N 1
ATOM 879 C CA . ILE A 1 117 ? 1.090 -11.603 -15.387 1.00 87.50 117 ILE A CA 1
ATOM 880 C C . ILE A 1 117 ? 2.468 -10.949 -15.251 1.00 87.50 117 ILE A C 1
ATOM 882 O O . ILE A 1 117 ? 2.546 -9.720 -15.263 1.00 87.50 117 ILE A O 1
ATOM 886 N N . PRO A 1 118 ? 3.553 -11.731 -15.121 1.00 86.00 118 PRO A N 1
ATOM 887 C CA . PRO A 1 118 ? 4.890 -11.161 -15.036 1.00 86.00 118 PRO A CA 1
ATOM 888 C C . PRO A 1 118 ? 5.238 -10.429 -16.337 1.00 86.00 118 PRO A C 1
ATOM 890 O O . PRO A 1 118 ? 4.882 -10.884 -17.424 1.00 86.00 118 PRO A O 1
ATOM 893 N N . ASP A 1 119 ? 5.942 -9.305 -16.211 1.00 84.75 119 ASP A N 1
ATOM 894 C CA . ASP A 1 119 ? 6.409 -8.464 -17.320 1.00 84.75 119 ASP A CA 1
ATOM 895 C C . ASP A 1 119 ? 5.309 -7.979 -18.293 1.00 84.75 119 ASP A C 1
ATOM 897 O O . ASP A 1 119 ? 5.602 -7.662 -19.447 1.00 84.75 119 ASP A O 1
ATOM 901 N N . PHE A 1 120 ? 4.039 -7.893 -17.863 1.00 87.88 120 PHE A N 1
ATOM 902 C CA . PHE A 1 120 ? 2.927 -7.474 -18.733 1.00 87.88 120 PHE A CA 1
ATOM 903 C C . PHE A 1 120 ? 3.161 -6.090 -19.354 1.00 87.88 120 PHE A C 1
ATOM 905 O O . PHE A 1 120 ? 2.926 -5.907 -20.544 1.00 87.88 120 PHE A O 1
ATOM 912 N N . MET A 1 121 ? 3.695 -5.143 -18.577 1.00 87.50 121 MET A N 1
ATOM 913 C CA . MET A 1 121 ? 4.094 -3.805 -19.047 1.00 87.50 121 MET A CA 1
ATOM 914 C C . MET A 1 121 ? 5.585 -3.694 -19.376 1.00 87.50 121 MET A C 1
ATOM 916 O O . MET A 1 121 ? 6.150 -2.601 -19.381 1.00 87.50 121 MET A O 1
ATOM 920 N N . GLY A 1 122 ? 6.230 -4.827 -19.648 1.00 86.88 122 GLY A N 1
ATOM 921 C CA . GLY A 1 122 ? 7.671 -4.920 -19.828 1.00 86.88 122 GLY A CA 1
ATOM 922 C C . GLY A 1 122 ? 8.412 -5.122 -18.510 1.00 86.88 122 GLY A C 1
ATOM 923 O O . GLY A 1 122 ? 7.829 -5.503 -17.498 1.00 86.88 122 GLY A O 1
ATOM 924 N N . ARG A 1 123 ? 9.728 -4.906 -18.529 1.00 85.62 123 ARG A N 1
ATOM 925 C CA . ARG A 1 123 ? 10.611 -5.155 -17.378 1.00 85.62 123 ARG A CA 1
ATOM 926 C C . ARG A 1 123 ? 10.928 -3.834 -16.676 1.00 85.62 123 ARG A C 1
ATOM 928 O O . ARG A 1 123 ? 10.260 -2.832 -16.896 1.00 85.62 123 ARG A O 1
ATOM 935 N N . GLN A 1 124 ? 11.925 -3.813 -15.799 1.00 85.12 124 GLN A N 1
ATOM 936 C CA . GLN A 1 124 ? 12.437 -2.561 -15.233 1.00 85.12 124 GLN A CA 1
ATOM 937 C C . GLN A 1 124 ? 12.865 -1.584 -16.342 1.00 85.12 124 GLN A C 1
ATOM 939 O O . GLN A 1 124 ? 13.357 -2.009 -17.388 1.00 85.12 124 GLN A O 1
ATOM 944 N N . SER A 1 125 ? 12.748 -0.277 -16.108 1.00 83.94 125 SER A N 1
ATOM 945 C CA . SER A 1 125 ? 13.059 0.742 -17.126 1.00 83.94 125 SER A CA 1
ATOM 946 C C . SER A 1 125 ? 14.524 0.725 -17.577 1.00 83.94 125 SER A C 1
ATOM 948 O O . SER A 1 125 ? 14.831 1.158 -18.679 1.00 83.94 125 SER A O 1
ATOM 950 N 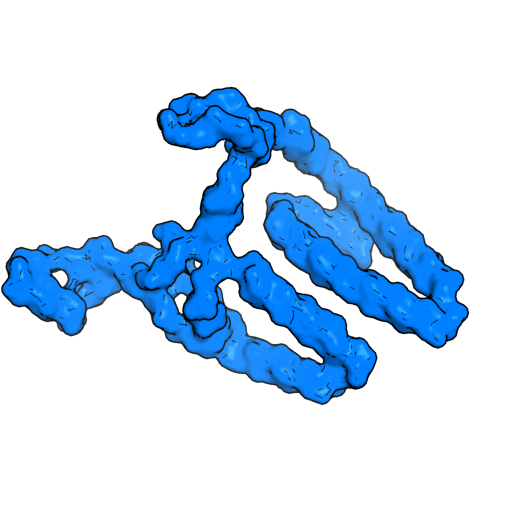N . ALA A 1 126 ? 15.434 0.181 -16.763 1.00 84.81 126 ALA A N 1
ATOM 951 C CA . ALA A 1 126 ? 16.836 -0.012 -17.137 1.00 84.81 126 ALA A CA 1
ATOM 952 C C . ALA A 1 126 ? 17.067 -1.201 -18.093 1.00 84.81 126 ALA A C 1
ATOM 954 O O . ALA A 1 126 ? 18.156 -1.345 -18.645 1.00 84.81 126 ALA A O 1
ATOM 955 N N . THR A 1 127 ? 16.081 -2.083 -18.274 1.00 86.94 127 THR A N 1
ATOM 956 C CA . THR A 1 127 ? 16.186 -3.216 -19.194 1.00 86.94 127 THR A CA 1
ATOM 957 C C . THR A 1 127 ? 15.775 -2.782 -20.589 1.00 86.94 127 THR A C 1
ATOM 959 O O . THR A 1 127 ? 14.637 -2.363 -20.801 1.00 86.94 127 THR A O 1
ATOM 962 N N . THR A 1 128 ? 16.694 -2.930 -21.537 1.00 90.06 128 THR A N 1
ATOM 963 C CA . THR A 1 128 ? 16.515 -2.528 -22.933 1.00 90.06 128 THR A CA 1
ATOM 964 C C . THR A 1 128 ? 16.279 -3.726 -23.843 1.00 90.06 128 THR A C 1
ATOM 966 O O . THR A 1 128 ? 16.401 -4.881 -23.419 1.00 90.06 128 THR A O 1
ATOM 969 N N . PHE A 1 129 ? 15.861 -3.465 -25.082 1.00 89.06 129 PHE A N 1
ATOM 970 C CA . PHE A 1 129 ? 15.597 -4.537 -26.038 1.00 89.06 129 PHE A CA 1
ATOM 971 C C . PHE A 1 129 ? 16.902 -5.226 -26.479 1.00 89.06 129 PHE A C 1
ATOM 973 O O . PHE A 1 129 ? 17.946 -4.573 -26.586 1.00 89.06 129 PHE A O 1
ATOM 980 N N . PRO A 1 130 ? 16.860 -6.543 -26.756 1.00 88.12 130 PRO A N 1
ATOM 981 C CA . PRO A 1 130 ? 18.014 -7.275 -27.267 1.00 88.12 130 PRO A CA 1
ATOM 982 C C . PRO A 1 130 ? 18.451 -6.742 -28.640 1.00 88.12 130 PRO A C 1
ATOM 984 O O . PRO A 1 130 ? 17.629 -6.280 -29.432 1.00 88.12 130 PRO A O 1
ATOM 987 N N . ALA A 1 131 ? 19.755 -6.817 -28.926 1.00 86.50 131 ALA A N 1
ATOM 988 C CA . ALA A 1 131 ? 20.354 -6.286 -30.158 1.00 86.50 131 ALA A CA 1
ATOM 989 C C . ALA A 1 131 ? 19.958 -7.062 -31.426 1.00 86.50 131 ALA A C 1
ATOM 991 O O . ALA A 1 131 ? 20.064 -6.537 -32.532 1.00 86.50 131 ALA A O 1
ATOM 992 N N . ASP A 1 132 ? 19.529 -8.307 -31.253 1.00 86.75 132 ASP A N 1
ATOM 993 C CA . ASP A 1 132 ? 19.193 -9.289 -32.280 1.00 86.75 132 ASP A CA 1
ATOM 994 C C . ASP A 1 132 ? 17.696 -9.651 -32.301 1.00 86.75 132 ASP A C 1
ATOM 996 O O . ASP A 1 132 ? 17.292 -10.562 -33.018 1.00 86.75 132 ASP A O 1
ATOM 1000 N N . GLY A 1 133 ? 16.858 -8.945 -31.532 1.00 87.75 133 GLY A N 1
ATOM 1001 C CA . GLY A 1 133 ? 15.411 -9.182 -31.497 1.00 87.75 133 GLY A CA 1
ATOM 1002 C C . GLY A 1 133 ? 14.625 -8.476 -32.607 1.00 87.75 133 GLY A C 1
ATOM 1003 O O . GLY A 1 133 ? 15.139 -7.605 -33.305 1.00 87.75 133 GLY A O 1
ATOM 1004 N N . GLU A 1 134 ? 13.327 -8.782 -32.697 1.00 90.94 134 GLU A N 1
ATOM 1005 C CA . GLU A 1 134 ? 1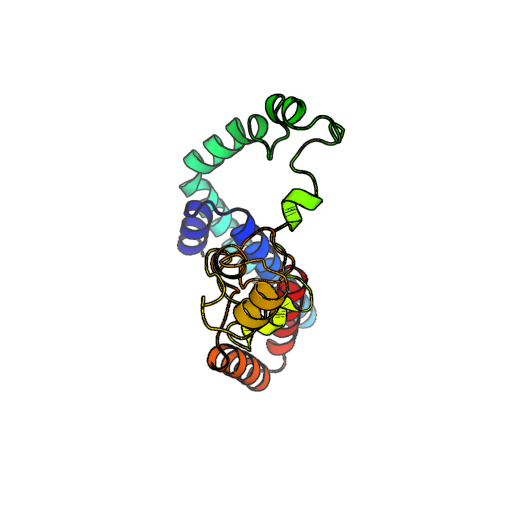2.398 -8.206 -33.689 1.00 90.94 134 GLU A CA 1
ATOM 1006 C C . GLU A 1 134 ? 12.376 -6.670 -33.675 1.00 90.94 134 GLU A C 1
ATOM 1008 O O . GLU A 1 134 ? 12.449 -6.025 -34.720 1.00 90.94 134 GLU A O 1
ATOM 1013 N N . THR A 1 135 ? 12.359 -6.053 -32.489 1.00 87.38 135 THR A N 1
ATOM 1014 C CA . THR A 1 135 ? 12.417 -4.588 -32.354 1.00 87.38 135 THR A CA 1
ATOM 1015 C C . THR A 1 135 ? 13.702 -4.017 -32.959 1.00 87.38 135 THR A C 1
ATOM 1017 O O . THR A 1 135 ? 13.675 -2.966 -33.598 1.00 87.38 135 THR A O 1
ATOM 1020 N N . ALA A 1 136 ? 14.832 -4.711 -32.786 1.00 89.44 136 ALA A N 1
ATOM 1021 C CA . ALA A 1 136 ? 16.101 -4.311 -33.380 1.00 89.44 136 ALA A CA 1
ATOM 1022 C C . ALA A 1 136 ? 16.106 -4.522 -34.897 1.00 89.44 136 ALA A C 1
ATOM 1024 O O . ALA A 1 136 ? 16.592 -3.646 -35.604 1.00 89.44 136 ALA A O 1
ATOM 1025 N N . ALA A 1 137 ? 15.526 -5.615 -35.405 1.00 89.75 137 ALA A N 1
ATOM 1026 C CA . ALA A 1 137 ? 15.380 -5.855 -36.841 1.00 89.75 137 ALA A CA 1
ATOM 1027 C C . ALA A 1 137 ? 14.600 -4.719 -37.524 1.00 89.75 137 ALA A C 1
ATOM 1029 O O . ALA A 1 137 ? 15.109 -4.106 -38.460 1.00 89.75 137 ALA A O 1
ATOM 1030 N N . VAL A 1 138 ? 13.441 -4.345 -36.971 1.00 92.81 138 VAL A N 1
ATOM 1031 C CA . VAL A 1 138 ? 12.627 -3.235 -37.490 1.00 92.81 138 VAL A CA 1
ATOM 1032 C C . VAL A 1 138 ? 13.396 -1.911 -37.452 1.00 92.81 138 VAL A C 1
ATOM 1034 O O . VAL A 1 138 ? 13.429 -1.191 -38.444 1.00 92.81 138 VAL A O 1
ATOM 1037 N N . LEU A 1 139 ? 14.053 -1.573 -36.338 1.00 90.50 139 LEU A N 1
ATOM 1038 C CA . LEU A 1 139 ? 14.832 -0.328 -36.229 1.00 90.50 139 LEU A CA 1
ATOM 1039 C C . LEU A 1 139 ? 16.033 -0.300 -37.185 1.00 90.50 139 LEU A C 1
ATOM 1041 O O . LEU A 1 139 ? 16.353 0.749 -37.749 1.00 90.50 139 LEU A O 1
ATOM 1045 N N . ASN A 1 140 ? 16.681 -1.445 -37.394 1.00 90.94 140 ASN A N 1
ATOM 1046 C CA . ASN A 1 140 ? 17.801 -1.580 -38.318 1.00 90.94 140 ASN A CA 1
ATOM 1047 C C . ASN A 1 140 ? 17.376 -1.338 -39.772 1.00 90.94 140 ASN A C 1
ATOM 1049 O O . ASN A 1 140 ? 18.142 -0.711 -40.506 1.00 90.94 140 ASN A O 1
ATOM 1053 N N . ASP A 1 141 ? 16.172 -1.763 -40.167 1.00 92.31 141 ASP A N 1
ATOM 1054 C CA . ASP A 1 141 ? 15.613 -1.503 -41.502 1.00 92.31 141 ASP A CA 1
ATOM 1055 C C . ASP A 1 141 ? 15.398 -0.003 -41.757 1.00 92.31 141 ASP A C 1
ATOM 1057 O O . ASP A 1 141 ? 15.582 0.477 -42.875 1.00 92.31 141 ASP A O 1
ATOM 1061 N N . TYR A 1 142 ? 15.112 0.771 -40.706 1.00 90.88 142 TYR A N 1
ATOM 1062 C CA . TYR A 1 142 ? 15.060 2.238 -40.756 1.00 90.88 142 TYR A CA 1
ATOM 1063 C C . TYR A 1 142 ? 16.438 2.917 -40.632 1.00 90.88 142 TYR A C 1
ATOM 1065 O O . TYR A 1 142 ? 16.521 4.143 -40.563 1.00 90.88 142 TYR A O 1
ATOM 1073 N N . GLY A 1 143 ? 17.533 2.152 -40.593 1.00 89.94 143 GLY A N 1
ATOM 1074 C CA . GLY A 1 143 ? 18.898 2.670 -40.453 1.00 89.94 143 GLY A CA 1
ATOM 1075 C C . GLY A 1 143 ? 19.301 3.043 -39.020 1.00 89.94 143 GLY A C 1
ATOM 1076 O O . GLY A 1 143 ? 20.400 3.556 -38.808 1.00 89.94 143 GLY A O 1
ATOM 1077 N N . LEU A 1 144 ? 18.463 2.754 -38.022 1.00 88.94 144 LEU A N 1
ATOM 1078 C CA . LEU A 1 144 ? 18.671 3.101 -36.612 1.00 88.94 144 LEU A CA 1
ATOM 1079 C C . LEU A 1 144 ? 19.396 1.981 -35.852 1.00 88.94 144 LEU A C 1
ATOM 1081 O O . LEU A 1 144 ? 18.904 1.442 -34.856 1.00 88.94 144 LEU A O 1
ATOM 1085 N N . ARG A 1 145 ? 20.594 1.617 -36.323 1.00 86.44 145 ARG A N 1
ATOM 1086 C CA . ARG A 1 145 ? 21.379 0.534 -35.714 1.00 86.44 145 ARG A CA 1
ATOM 1087 C C . ARG A 1 145 ? 21.750 0.836 -34.264 1.00 86.44 145 ARG A C 1
ATOM 1089 O O . ARG A 1 145 ? 22.291 1.893 -33.962 1.00 86.44 145 ARG A O 1
ATOM 1096 N N . GLY A 1 146 ? 21.475 -0.119 -33.374 1.00 84.88 146 GLY A N 1
ATOM 1097 C CA . GLY A 1 146 ? 21.751 -0.005 -31.936 1.00 84.88 146 GLY A CA 1
ATOM 1098 C C . GLY A 1 146 ? 20.707 0.783 -31.136 1.00 84.88 146 GLY A C 1
ATOM 1099 O O . GLY A 1 146 ? 20.769 0.777 -29.908 1.00 84.88 146 GLY A O 1
ATOM 1100 N N . ALA A 1 147 ? 19.707 1.397 -31.784 1.00 87.94 147 ALA A N 1
ATOM 1101 C CA . ALA A 1 147 ? 18.670 2.169 -31.093 1.00 87.94 147 ALA A CA 1
ATOM 1102 C C . ALA A 1 147 ? 17.817 1.310 -30.142 1.00 87.94 147 ALA A C 1
ATOM 1104 O O . ALA A 1 147 ? 17.425 1.774 -29.075 1.00 87.94 147 ALA A O 1
ATOM 1105 N N . ALA A 1 148 ? 17.593 0.033 -30.472 1.00 87.56 148 ALA A N 1
ATOM 1106 C CA . ALA A 1 148 ? 16.843 -0.900 -29.624 1.00 87.56 148 ALA A CA 1
ATOM 1107 C C . ALA A 1 148 ? 17.437 -1.025 -28.207 1.00 87.56 148 ALA A C 1
ATOM 1109 O O . ALA A 1 148 ? 16.702 -1.089 -27.225 1.00 87.56 148 ALA A O 1
ATOM 1110 N N . GLN A 1 149 ? 18.767 -0.976 -28.092 1.00 89.44 149 GLN A N 1
ATOM 1111 C CA . GLN A 1 149 ? 19.476 -1.085 -26.815 1.00 89.44 149 GLN A CA 1
ATOM 1112 C C . GLN A 1 149 ? 19.425 0.197 -25.978 1.00 89.44 149 GLN A C 1
ATOM 1114 O O . GLN A 1 149 ? 19.899 0.190 -24.846 1.00 89.44 149 GLN A O 1
ATOM 1119 N N . GLN A 1 150 ? 18.880 1.285 -26.524 1.00 86.88 150 GLN A N 1
ATOM 1120 C CA . GLN A 1 150 ? 18.664 2.553 -25.826 1.00 86.88 150 GLN A CA 1
ATOM 1121 C C . GLN A 1 150 ? 17.200 2.742 -25.414 1.00 86.88 150 GLN A C 1
ATOM 1123 O O . GLN A 1 150 ? 16.894 3.640 -24.633 1.00 86.88 150 GLN A O 1
ATOM 1128 N N . LEU A 1 151 ? 16.295 1.902 -25.926 1.00 87.56 151 LEU A N 1
ATOM 1129 C CA . LEU A 1 151 ? 14.874 1.960 -25.613 1.00 87.56 151 LEU A CA 1
ATOM 1130 C C . LEU A 1 151 ? 14.559 1.067 -24.407 1.00 87.56 151 LEU A C 1
ATOM 1132 O O . LEU A 1 151 ? 14.925 -0.114 -24.417 1.00 87.56 151 LEU A O 1
ATOM 1136 N N . PRO A 1 152 ? 13.864 1.589 -23.382 1.00 88.44 152 PRO A N 1
ATOM 1137 C CA . PRO A 1 152 ? 13.401 0.773 -22.273 1.00 88.44 152 PRO A CA 1
ATOM 1138 C C . PRO A 1 152 ? 12.337 -0.218 -22.757 1.00 88.44 152 PRO A C 1
ATOM 1140 O O . PRO A 1 152 ? 11.478 0.109 -23.572 1.00 88.44 152 PRO A O 1
ATOM 1143 N N . THR A 1 153 ? 12.375 -1.436 -22.223 1.00 88.56 153 THR A N 1
ATOM 1144 C CA . THR A 1 153 ? 11.325 -2.445 -22.452 1.00 88.56 153 THR A CA 1
ATOM 1145 C C . THR A 1 153 ? 10.039 -2.127 -21.701 1.00 88.56 153 THR A C 1
ATOM 1147 O O . THR A 1 153 ? 8.985 -2.647 -22.055 1.00 88.56 153 THR A O 1
ATOM 1150 N N . TYR A 1 154 ? 10.123 -1.295 -20.661 1.00 88.50 154 TYR A N 1
ATOM 1151 C CA . TYR A 1 154 ? 8.973 -0.797 -19.925 1.00 88.50 154 TYR A CA 1
ATOM 1152 C C . TYR A 1 154 ? 8.165 0.187 -20.772 1.00 88.50 154 TYR A C 1
ATOM 1154 O O . TYR A 1 154 ? 8.720 1.147 -21.303 1.00 88.50 154 TYR A O 1
ATOM 1162 N N . TRP A 1 155 ? 6.857 -0.032 -20.849 1.00 87.31 155 TRP A N 1
ATOM 1163 C CA . TRP A 1 155 ? 5.935 0.784 -21.647 1.00 87.31 155 TRP A CA 1
ATOM 1164 C C . TRP A 1 155 ? 4.688 1.218 -20.862 1.00 87.31 155 TRP A C 1
ATOM 1166 O O . TRP A 1 155 ? 3.670 1.588 -21.445 1.00 87.31 155 TRP A O 1
ATOM 1176 N N . GLY A 1 156 ? 4.765 1.152 -19.533 1.00 85.31 156 GLY A N 1
ATOM 1177 C CA . GLY A 1 156 ? 3.705 1.602 -18.641 1.00 85.31 156 GLY A CA 1
ATOM 1178 C C . GLY A 1 156 ? 3.635 3.126 -18.480 1.00 85.31 156 GLY A C 1
ATOM 1179 O O . GLY A 1 156 ? 4.327 3.883 -19.159 1.00 85.31 156 GLY A O 1
ATOM 1180 N N . THR A 1 157 ? 2.763 3.580 -17.582 1.00 83.56 157 THR A N 1
ATOM 1181 C CA . THR A 1 157 ? 2.467 5.003 -17.353 1.00 83.56 157 THR A CA 1
ATOM 1182 C C . THR A 1 157 ? 3.389 5.669 -16.337 1.00 83.56 157 THR A C 1
ATOM 1184 O O . THR A 1 157 ? 3.401 6.896 -16.259 1.00 83.56 157 THR A O 1
ATOM 1187 N N . GLN A 1 158 ? 4.148 4.899 -15.552 1.00 82.56 158 GLN A N 1
ATOM 1188 C CA . GLN A 1 158 ? 5.062 5.464 -14.558 1.00 82.56 158 GLN A CA 1
ATOM 1189 C C . GLN A 1 158 ? 6.275 6.109 -15.260 1.00 82.56 158 GLN A C 1
ATOM 1191 O O . GLN A 1 158 ? 6.730 5.612 -16.289 1.00 82.56 158 GLN A O 1
ATOM 1196 N N . PRO A 1 159 ? 6.869 7.180 -14.707 1.00 80.62 159 PRO A N 1
ATOM 1197 C CA . PRO A 1 159 ? 8.067 7.804 -15.269 1.00 80.62 159 PRO A CA 1
ATOM 1198 C C . PRO A 1 159 ? 9.248 6.836 -15.397 1.00 80.62 159 PRO A C 1
ATOM 1200 O O . PRO A 1 159 ? 10.017 6.891 -16.353 1.00 80.62 159 PRO A O 1
ATOM 1203 N N . TYR A 1 160 ? 9.402 5.960 -14.406 1.00 80.06 160 TYR A N 1
ATOM 1204 C CA . TYR A 1 160 ? 10.340 4.847 -14.406 1.00 80.06 160 TYR A CA 1
ATOM 1205 C C . TYR A 1 160 ? 9.927 3.838 -13.336 1.00 80.06 160 TYR A C 1
ATOM 1207 O O . TYR A 1 160 ? 9.267 4.184 -12.355 1.00 80.06 160 TYR A O 1
ATOM 1215 N N . THR A 1 161 ? 10.383 2.599 -13.487 1.00 80.44 161 THR A N 1
ATOM 1216 C CA . THR A 1 161 ? 10.149 1.536 -12.514 1.00 80.44 161 THR A CA 1
ATOM 1217 C C . THR A 1 161 ? 11.374 0.636 -12.360 1.00 80.44 161 THR A C 1
ATOM 1219 O O . THR A 1 161 ? 12.059 0.309 -13.332 1.00 80.44 161 THR A O 1
ATOM 1222 N N . GLY A 1 162 ? 11.638 0.200 -11.124 1.00 73.88 162 GLY A N 1
ATOM 1223 C CA . GLY A 1 162 ? 12.602 -0.868 -10.819 1.00 73.88 162 GLY A CA 1
ATOM 1224 C C . GLY A 1 162 ? 12.110 -2.261 -11.234 1.00 73.88 162 GLY A C 1
ATOM 1225 O O . GLY A 1 162 ? 12.803 -3.249 -11.019 1.00 73.88 162 GLY A O 1
ATOM 1226 N N . GLY A 1 163 ? 10.915 -2.331 -11.824 1.00 72.38 163 GLY A N 1
ATOM 1227 C CA . GLY A 1 163 ? 10.250 -3.539 -12.286 1.00 72.38 163 GLY A CA 1
ATOM 1228 C C . GLY A 1 163 ? 8.763 -3.453 -11.945 1.00 72.38 163 GLY A C 1
ATOM 1229 O O . GLY A 1 163 ? 8.436 -3.138 -10.796 1.00 72.38 163 GLY A O 1
ATOM 1230 N N . PRO A 1 164 ? 7.850 -3.734 -12.891 1.00 73.31 164 PRO A N 1
ATOM 1231 C CA . PRO A 1 164 ? 6.433 -3.807 -12.564 1.00 73.31 164 PRO A CA 1
ATOM 1232 C C . PRO A 1 164 ? 6.188 -4.822 -11.444 1.00 73.31 164 PRO A C 1
ATOM 1234 O O . PRO A 1 164 ? 6.780 -5.903 -11.428 1.00 73.31 164 PRO A O 1
ATOM 1237 N N . THR A 1 165 ? 5.345 -4.475 -10.470 1.00 76.38 165 THR A N 1
ATOM 1238 C CA . THR A 1 165 ? 5.158 -5.304 -9.274 1.00 76.38 165 THR A CA 1
ATOM 1239 C C . THR A 1 165 ? 4.375 -6.564 -9.623 1.00 76.38 165 THR A C 1
ATOM 1241 O O . THR A 1 165 ? 3.149 -6.557 -9.700 1.00 76.38 165 THR A O 1
ATOM 1244 N N . TYR A 1 166 ? 5.096 -7.669 -9.795 1.00 82.56 166 TYR A N 1
ATOM 1245 C CA . TYR A 1 166 ? 4.514 -9.001 -9.871 1.00 82.56 166 TYR A CA 1
ATOM 1246 C C . TYR A 1 166 ? 4.292 -9.549 -8.463 1.00 82.56 166 TYR A C 1
ATOM 1248 O O . TYR A 1 166 ? 5.237 -9.898 -7.757 1.00 82.56 166 TYR A O 1
ATOM 1256 N N . LEU A 1 167 ? 3.025 -9.616 -8.048 1.00 81.81 167 LEU A N 1
ATOM 1257 C CA . LEU A 1 167 ? 2.645 -10.149 -6.738 1.00 81.81 167 LEU A CA 1
ATOM 1258 C C . LEU A 1 167 ? 2.695 -11.684 -6.712 1.00 81.81 167 LEU A C 1
ATOM 1260 O O . LEU A 1 167 ? 2.923 -12.283 -5.662 1.00 81.81 167 LEU A O 1
ATOM 1264 N N . GLY A 1 168 ? 2.489 -12.322 -7.865 1.00 86.31 168 GLY A N 1
ATOM 1265 C CA . GLY A 1 168 ? 2.467 -13.772 -7.992 1.00 86.31 168 GLY A CA 1
ATOM 1266 C C . GLY A 1 168 ? 1.067 -14.313 -8.240 1.00 86.31 168 GLY A C 1
ATOM 1267 O O . GLY A 1 168 ? 0.162 -14.107 -7.429 1.00 86.31 168 GLY A O 1
ATOM 1268 N N . ALA A 1 169 ? 0.901 -15.118 -9.294 1.00 88.31 169 ALA A N 1
ATOM 1269 C CA . ALA A 1 169 ? -0.359 -15.823 -9.545 1.00 88.31 169 ALA A CA 1
ATOM 1270 C C . ALA A 1 169 ? -0.793 -16.686 -8.342 1.00 88.31 169 ALA A C 1
ATOM 1272 O O . ALA A 1 169 ? -1.974 -16.737 -8.002 1.00 88.31 169 ALA A O 1
ATOM 1273 N N . ALA A 1 170 ? 0.168 -17.297 -7.638 1.00 87.94 170 ALA A N 1
ATOM 1274 C CA . ALA A 1 170 ? -0.088 -18.052 -6.413 1.00 87.94 170 ALA A CA 1
ATOM 1275 C C . ALA A 1 170 ? -0.627 -17.170 -5.272 1.00 87.94 170 ALA A C 1
ATOM 1277 O O . ALA A 1 170 ? -1.560 -17.568 -4.580 1.00 87.94 170 ALA A O 1
ATOM 1278 N N . ALA A 1 171 ? -0.086 -15.962 -5.089 1.00 89.19 171 ALA A N 1
ATOM 1279 C CA . ALA A 1 171 ? -0.544 -15.040 -4.052 1.00 89.19 171 ALA A CA 1
ATOM 1280 C C . ALA A 1 171 ? -1.969 -14.541 -4.335 1.00 89.19 171 ALA A C 1
ATOM 1282 O O . ALA A 1 171 ? -2.808 -14.540 -3.434 1.00 89.19 171 ALA A O 1
ATOM 1283 N N . ILE A 1 172 ? -2.274 -14.201 -5.593 1.00 89.12 172 ILE A N 1
ATOM 1284 C CA . ILE A 1 172 ? -3.633 -13.828 -6.017 1.00 89.12 172 ILE A CA 1
ATOM 1285 C C . ILE A 1 172 ? -4.600 -14.996 -5.815 1.00 89.12 172 ILE A C 1
ATOM 1287 O O . ILE A 1 172 ? -5.685 -14.808 -5.266 1.00 89.12 172 ILE A O 1
ATOM 1291 N N . PHE A 1 173 ? -4.201 -16.210 -6.198 1.00 91.00 173 PHE A N 1
ATOM 1292 C CA . PHE A 1 173 ? -5.004 -17.408 -5.972 1.00 91.00 173 PHE A CA 1
ATOM 1293 C C . PHE A 1 173 ? -5.322 -17.606 -4.484 1.00 91.00 173 PHE A C 1
ATOM 1295 O O . PHE A 1 173 ? -6.483 -17.808 -4.130 1.00 91.00 173 PHE A O 1
ATOM 1302 N N . LEU A 1 174 ? -4.325 -17.483 -3.603 1.00 92.06 174 LEU A N 1
ATOM 1303 C CA . LEU A 1 174 ? -4.522 -17.586 -2.156 1.00 92.06 174 LEU A CA 1
ATOM 1304 C C . LEU A 1 174 ? -5.411 -16.465 -1.604 1.00 92.06 174 LEU A C 1
ATOM 1306 O O . LEU A 1 174 ? -6.229 -16.728 -0.726 1.00 92.06 174 LEU A O 1
ATOM 1310 N N . ALA A 1 175 ? -5.299 -15.240 -2.124 1.00 89.94 175 ALA A N 1
ATOM 1311 C CA . ALA A 1 175 ? -6.158 -14.126 -1.729 1.00 89.94 175 ALA A CA 1
ATOM 1312 C C . ALA A 1 175 ? -7.630 -14.387 -2.095 1.00 89.94 175 ALA A C 1
ATOM 1314 O O . ALA A 1 175 ? -8.518 -14.224 -1.255 1.00 89.94 175 ALA A O 1
ATOM 1315 N N . VAL A 1 176 ? -7.891 -14.859 -3.319 1.00 91.00 176 VAL A N 1
ATOM 1316 C CA . VAL A 1 176 ? -9.239 -15.228 -3.781 1.00 91.00 176 VAL A CA 1
ATOM 1317 C C . VAL A 1 176 ? -9.782 -16.417 -2.988 1.00 91.00 176 VAL A C 1
ATOM 1319 O O . VAL A 1 176 ? -10.916 -16.372 -2.512 1.00 91.00 176 VAL A O 1
ATOM 1322 N N . LEU A 1 177 ? -8.969 -17.456 -2.783 1.00 92.25 177 LEU A N 1
ATOM 1323 C CA . LEU A 1 177 ? -9.337 -18.618 -1.975 1.00 92.25 177 LEU A CA 1
ATOM 1324 C C . LEU A 1 177 ? -9.672 -18.211 -0.535 1.00 92.25 177 LEU A C 1
ATOM 1326 O O . LEU A 1 177 ? -10.696 -18.629 0.005 1.00 92.25 177 LEU A O 1
ATOM 1330 N N . GLY A 1 178 ? -8.855 -17.348 0.070 1.00 90.38 178 GLY A N 1
ATOM 1331 C CA . GLY A 1 178 ? -9.110 -16.784 1.392 1.00 90.38 178 GLY A CA 1
ATOM 1332 C C . GLY A 1 178 ? -10.449 -16.053 1.448 1.00 90.38 178 GLY A C 1
ATOM 1333 O O . GLY A 1 178 ? -11.229 -16.279 2.371 1.00 90.38 178 GLY A O 1
ATOM 1334 N N . LEU A 1 179 ? -10.769 -15.247 0.431 1.00 90.38 179 LEU A N 1
ATOM 1335 C CA . LEU A 1 179 ? -12.044 -14.530 0.341 1.00 90.38 179 LEU A CA 1
ATOM 1336 C C . LEU A 1 179 ? -13.260 -15.469 0.265 1.00 90.38 179 LEU A C 1
ATOM 1338 O O . LEU A 1 179 ? -14.303 -15.164 0.847 1.00 90.38 179 LEU A O 1
ATOM 1342 N N . ILE A 1 180 ? -13.120 -16.608 -0.419 1.00 90.88 180 ILE A N 1
ATOM 1343 C CA . ILE A 1 180 ? -14.160 -17.641 -0.534 1.00 90.88 180 ILE A CA 1
ATOM 1344 C C . ILE A 1 180 ? -14.358 -18.377 0.798 1.00 90.88 180 ILE A C 1
ATOM 1346 O O . ILE A 1 180 ? -15.495 -18.644 1.188 1.00 90.88 180 ILE A O 1
ATOM 1350 N N . LEU A 1 181 ? -13.267 -18.693 1.503 1.00 92.31 181 LEU A N 1
ATOM 1351 C CA . LEU A 1 181 ? -13.295 -19.448 2.761 1.00 92.31 181 LEU A CA 1
ATOM 1352 C C . LEU A 1 181 ? -13.679 -18.594 3.981 1.00 92.31 181 LEU A C 1
ATOM 1354 O O . LEU A 1 181 ? -14.132 -19.129 4.995 1.00 92.31 181 LEU A O 1
ATOM 1358 N N . LEU A 1 182 ? -13.496 -17.273 3.912 1.00 89.81 182 LEU A N 1
ATOM 1359 C CA . LEU A 1 182 ? -13.800 -16.362 5.012 1.00 89.81 182 LEU A CA 1
ATOM 1360 C C . LEU A 1 182 ? -15.306 -16.361 5.345 1.00 89.81 182 LEU A C 1
ATOM 1362 O O . LEU A 1 182 ? -16.155 -16.239 4.454 1.00 89.81 182 LEU A O 1
ATOM 1366 N N . PRO A 1 183 ? -15.677 -16.400 6.640 1.00 81.62 183 PRO A N 1
ATOM 1367 C CA . PRO A 1 183 ? -17.069 -16.302 7.048 1.00 81.62 183 PRO A CA 1
ATOM 1368 C C . PRO A 1 183 ? -17.670 -14.973 6.578 1.00 81.62 183 PRO A C 1
ATOM 1370 O O . PRO A 1 183 ? -16.998 -13.937 6.541 1.00 81.62 183 PRO A O 1
ATOM 1373 N N . GLY A 1 184 ? -18.970 -14.995 6.263 1.00 78.69 184 GLY A N 1
ATOM 1374 C CA . GLY A 1 184 ? -19.671 -13.913 5.562 1.00 78.69 184 GLY A CA 1
ATOM 1375 C C . GLY A 1 184 ? -19.528 -12.512 6.168 1.00 78.69 184 GLY A C 1
ATOM 1376 O O . GLY A 1 184 ? -19.677 -11.529 5.453 1.00 78.69 184 GLY A O 1
ATOM 1377 N N . ARG A 1 185 ? -19.199 -12.412 7.459 1.00 79.75 185 ARG A N 1
ATOM 1378 C CA . ARG A 1 185 ? -18.892 -11.153 8.147 1.00 79.75 185 ARG A CA 1
ATOM 1379 C C . ARG A 1 185 ? -17.595 -10.502 7.653 1.00 79.75 185 ARG A C 1
ATOM 1381 O O . ARG A 1 185 ? -17.591 -9.309 7.368 1.00 79.75 185 ARG A O 1
ATOM 1388 N N . SER A 1 186 ? -16.501 -11.259 7.596 1.00 81.00 186 SER A N 1
ATOM 1389 C CA . SER A 1 186 ? -15.165 -10.700 7.355 1.00 81.00 186 SER A CA 1
ATOM 1390 C C . SER A 1 186 ? -14.867 -10.509 5.871 1.00 81.00 186 SER A C 1
ATOM 1392 O O . SER A 1 186 ? -14.145 -9.589 5.504 1.00 81.00 186 SER A O 1
ATOM 1394 N N . LYS A 1 187 ? -15.477 -11.326 5.004 1.00 87.62 187 LYS A N 1
ATOM 1395 C CA . LYS A 1 187 ? -15.226 -11.278 3.558 1.00 87.62 187 LYS A CA 1
ATOM 1396 C C . LYS A 1 187 ? -15.531 -9.915 2.925 1.00 87.62 187 LYS A C 1
ATOM 1398 O O . LYS A 1 187 ? -14.793 -9.474 2.058 1.00 87.62 187 LYS A O 1
ATOM 1403 N N . TRP A 1 188 ? -16.592 -9.229 3.361 1.00 86.31 188 TRP A N 1
ATOM 1404 C CA . TRP A 1 188 ? -17.065 -8.021 2.674 1.00 86.31 188 TRP A CA 1
ATOM 1405 C C . TRP A 1 188 ? -16.192 -6.799 2.931 1.00 86.31 188 TRP A C 1
ATOM 1407 O O . TRP A 1 188 ? -15.916 -6.051 1.999 1.00 86.31 188 TRP A O 1
ATOM 1417 N N . TRP A 1 189 ? -15.736 -6.600 4.170 1.00 85.12 189 TRP A N 1
ATOM 1418 C CA . TRP A 1 189 ? -14.851 -5.474 4.463 1.00 85.12 189 TRP A CA 1
ATOM 1419 C C . TRP A 1 189 ? -13.448 -5.719 3.895 1.00 85.12 189 TRP A C 1
ATOM 1421 O O . TRP A 1 189 ? -12.852 -4.787 3.370 1.00 85.12 189 TRP A O 1
ATOM 1431 N N . ILE A 1 190 ? -12.963 -6.969 3.910 1.00 88.38 190 ILE A N 1
ATOM 1432 C CA . ILE A 1 190 ? -11.683 -7.340 3.288 1.00 88.38 190 ILE A CA 1
ATOM 1433 C C . ILE A 1 190 ? -11.746 -7.116 1.775 1.00 88.38 190 ILE A C 1
ATOM 1435 O O . ILE A 1 190 ? -10.873 -6.449 1.233 1.00 88.38 190 ILE A O 1
ATOM 1439 N N . ALA A 1 191 ? -12.805 -7.584 1.101 1.00 89.06 191 ALA A N 1
ATOM 1440 C CA . ALA A 1 191 ? -13.000 -7.340 -0.329 1.00 89.06 191 ALA A CA 1
ATOM 1441 C C . ALA A 1 191 ? -13.028 -5.840 -0.655 1.00 89.06 191 ALA A C 1
ATOM 1443 O O . ALA A 1 191 ? -12.351 -5.403 -1.581 1.00 89.06 191 ALA A O 1
ATOM 1444 N N . ALA A 1 192 ? -13.779 -5.050 0.122 1.00 87.38 192 ALA A N 1
ATOM 1445 C CA . ALA A 1 192 ? -13.874 -3.608 -0.079 1.00 87.38 192 ALA A CA 1
ATOM 1446 C C . ALA A 1 192 ? -12.511 -2.915 0.070 1.00 87.38 192 ALA A C 1
ATOM 1448 O O . ALA A 1 192 ? -12.169 -2.072 -0.755 1.00 87.38 192 ALA A O 1
ATOM 1449 N N . VAL A 1 193 ? -11.715 -3.301 1.073 1.00 88.12 193 VAL A N 1
ATOM 1450 C CA . VAL A 1 193 ? -10.356 -2.772 1.259 1.00 88.12 193 VAL A CA 1
ATOM 1451 C C . VAL A 1 193 ? -9.443 -3.191 0.115 1.00 88.12 193 VAL A C 1
ATOM 1453 O O . VAL A 1 193 ? -8.754 -2.337 -0.422 1.00 88.12 193 VAL A O 1
ATOM 1456 N N . CYS A 1 194 ? -9.455 -4.458 -0.309 1.00 87.81 194 CYS A N 1
ATOM 1457 C CA . CYS A 1 194 ? -8.640 -4.910 -1.440 1.00 87.81 194 CYS A CA 1
ATOM 1458 C C . CYS A 1 194 ? -8.949 -4.118 -2.716 1.00 87.81 194 CYS A C 1
ATOM 1460 O O . CYS A 1 194 ? -8.029 -3.655 -3.382 1.00 87.81 194 CYS A O 1
ATOM 1462 N N . VAL A 1 195 ? -10.232 -3.916 -3.029 1.00 88.25 195 VAL A N 1
ATOM 1463 C CA . VAL A 1 195 ? -10.648 -3.120 -4.192 1.00 88.25 195 VAL A CA 1
ATOM 1464 C C . VAL A 1 195 ? -10.206 -1.667 -4.042 1.00 88.25 195 VAL A C 1
ATOM 1466 O O . VAL A 1 195 ? -9.631 -1.114 -4.971 1.00 88.25 195 VAL A O 1
ATOM 1469 N N . LEU A 1 196 ? -10.420 -1.056 -2.874 1.00 86.62 196 LEU A N 1
ATOM 1470 C CA . LEU A 1 196 ? -9.996 0.320 -2.617 1.00 86.62 196 LEU A CA 1
ATOM 1471 C C . LEU A 1 196 ? -8.478 0.487 -2.773 1.00 86.62 196 LEU A C 1
ATOM 1473 O O . LEU A 1 196 ? -8.042 1.450 -3.387 1.00 86.62 196 LEU A O 1
ATOM 1477 N N . MET A 1 197 ? -7.681 -0.455 -2.267 1.00 85.50 197 MET A N 1
ATOM 1478 C CA . MET A 1 197 ? -6.219 -0.408 -2.373 1.00 85.50 197 MET A CA 1
ATOM 1479 C C . MET A 1 197 ? -5.740 -0.534 -3.819 1.00 85.50 197 MET A C 1
ATOM 1481 O O . MET A 1 197 ? -4.811 0.163 -4.196 1.00 85.50 197 MET A O 1
ATOM 1485 N N . ILE A 1 198 ? -6.395 -1.362 -4.638 1.00 85.75 198 ILE A N 1
ATOM 1486 C CA . ILE A 1 198 ? -6.096 -1.470 -6.077 1.00 85.75 198 ILE A CA 1
ATOM 1487 C C . ILE A 1 198 ? -6.501 -0.195 -6.837 1.00 85.75 198 ILE A C 1
ATOM 1489 O O . ILE A 1 198 ? -5.898 0.145 -7.845 1.00 85.75 198 ILE A O 1
ATOM 1493 N N . LEU A 1 199 ? -7.534 0.517 -6.384 1.00 84.19 199 LEU A N 1
ATOM 1494 C CA . LEU A 1 199 ? -7.943 1.783 -7.003 1.00 84.19 199 LEU A CA 1
ATOM 1495 C C . LEU A 1 199 ? -7.056 2.965 -6.596 1.00 84.19 199 LEU A C 1
ATOM 1497 O O . LEU A 1 199 ? -7.026 3.965 -7.306 1.00 84.19 199 LEU A O 1
ATOM 1501 N N . LEU A 1 200 ? -6.401 2.868 -5.439 1.00 80.88 200 LEU A N 1
ATOM 1502 C CA . LEU A 1 200 ? -5.486 3.882 -4.919 1.00 80.88 200 LEU A CA 1
ATOM 1503 C C . LEU A 1 200 ? -4.025 3.644 -5.327 1.00 80.88 200 LEU A C 1
ATOM 1505 O O . LEU A 1 200 ? -3.213 4.554 -5.161 1.00 80.88 200 LEU A O 1
ATOM 1509 N N . SER A 1 201 ? -3.692 2.432 -5.784 1.00 72.56 201 SER A N 1
ATOM 1510 C CA . SER A 1 201 ? -2.342 2.057 -6.217 1.00 72.56 201 SER A CA 1
ATOM 1511 C C . SER A 1 201 ? -1.916 2.771 -7.481 1.00 72.56 201 SER A C 1
ATOM 1513 O O . SER A 1 201 ? -2.772 2.958 -8.369 1.00 72.56 201 SER A O 1
#